Protein AF-A0A5K1GTU9-F1 (afdb_monomer_lite)

InterPro domains:
  IPR033270 VPRBP/DCAF1 family [PTHR13129] (1-197)
  IPR060223 DCAF1, helical domain [PF27600] (104-197)

Radius of gyration: 19.12 Å; chains: 1; bounding box: 50×41×47 Å

Structure (mmCIF, N/CA/C/O backbone):
data_AF-A0A5K1GTU9-F1
#
_entry.id   AF-A0A5K1GTU9-F1
#
loop_
_atom_site.group_PDB
_atom_site.id
_atom_site.type_symbol
_atom_site.label_atom_id
_atom_site.label_alt_id
_atom_site.label_comp_id
_atom_site.label_asym_id
_atom_site.label_entity_id
_atom_site.label_seq_id
_atom_site.pdbx_PDB_ins_code
_atom_site.Cartn_x
_atom_site.Cartn_y
_atom_site.Cartn_z
_atom_site.occupancy
_atom_site.B_iso_or_equiv
_atom_site.auth_seq_id
_atom_site.auth_comp_id
_atom_site.auth_asym_id
_atom_site.auth_atom_id
_atom_site.pdbx_PDB_model_num
ATOM 1 N N . GLY A 1 1 ? 18.317 -13.027 7.242 1.00 84.38 1 GLY A N 1
ATOM 2 C CA . GLY A 1 1 ? 17.404 -12.478 8.268 1.00 84.38 1 GLY A CA 1
ATOM 3 C C . GLY A 1 1 ? 16.217 -13.401 8.496 1.00 84.38 1 GLY A C 1
ATOM 4 O O . GLY A 1 1 ? 15.981 -14.280 7.676 1.00 84.38 1 GLY A O 1
ATOM 5 N N . ILE A 1 2 ? 15.471 -13.222 9.594 1.00 90.50 2 ILE A N 1
ATOM 6 C CA . ILE A 1 2 ? 14.272 -14.034 9.904 1.00 90.50 2 ILE A CA 1
ATOM 7 C C . ILE A 1 2 ? 13.251 -13.960 8.757 1.00 90.50 2 ILE A C 1
ATOM 9 O O . ILE A 1 2 ? 12.778 -14.993 8.295 1.00 90.50 2 ILE A O 1
ATOM 13 N N . MET A 1 3 ? 13.006 -12.760 8.223 1.00 93.81 3 MET A N 1
ATOM 14 C CA . MET A 1 3 ? 12.069 -12.554 7.112 1.00 93.81 3 MET A CA 1
ATOM 15 C C . MET A 1 3 ? 12.494 -13.228 5.802 1.00 93.81 3 MET A C 1
ATOM 17 O O . MET A 1 3 ? 11.642 -13.753 5.099 1.00 93.81 3 MET A O 1
ATOM 21 N N . GLU A 1 4 ? 13.793 -13.289 5.492 1.00 92.69 4 GLU A N 1
ATOM 22 C CA . GLU A 1 4 ? 14.280 -14.027 4.312 1.00 92.69 4 GLU A CA 1
ATOM 23 C C . GLU A 1 4 ? 14.000 -15.526 4.434 1.00 92.69 4 GLU A C 1
ATOM 25 O O . GLU A 1 4 ? 13.644 -16.167 3.452 1.00 92.69 4 GLU A O 1
ATOM 30 N N . ARG A 1 5 ? 14.139 -16.090 5.644 1.00 92.44 5 ARG A N 1
ATOM 31 C CA . ARG A 1 5 ? 13.808 -17.499 5.900 1.00 92.44 5 ARG A CA 1
ATOM 32 C C . ARG A 1 5 ? 12.305 -17.735 5.806 1.00 92.44 5 ARG A C 1
ATOM 34 O O . ARG A 1 5 ? 11.908 -18.706 5.182 1.00 92.44 5 ARG A O 1
ATOM 41 N N . PHE A 1 6 ? 11.497 -16.837 6.371 1.00 92.50 6 PHE A N 1
ATOM 42 C CA . PHE A 1 6 ? 10.039 -16.868 6.239 1.00 92.50 6 PHE A CA 1
ATOM 43 C C . PHE A 1 6 ? 9.605 -16.829 4.767 1.00 92.50 6 PHE A C 1
ATOM 45 O O . PHE A 1 6 ? 8.856 -17.691 4.331 1.00 92.50 6 PHE A O 1
ATOM 52 N N . CYS A 1 7 ? 10.133 -15.895 3.975 1.00 93.31 7 CYS A N 1
ATOM 53 C CA . CYS A 1 7 ? 9.777 -15.775 2.560 1.00 93.31 7 CYS A CA 1
ATOM 54 C C . CYS A 1 7 ? 10.314 -16.931 1.697 1.00 93.31 7 CYS A C 1
ATOM 56 O O . CYS A 1 7 ? 9.888 -17.078 0.555 1.00 93.31 7 CYS A O 1
ATOM 58 N N . ALA A 1 8 ? 11.258 -17.724 2.215 1.00 92.00 8 ALA A N 1
ATOM 59 C CA . ALA A 1 8 ? 11.770 -18.933 1.573 1.00 92.00 8 ALA A CA 1
ATOM 60 C C . ALA A 1 8 ? 10.975 -20.204 1.938 1.00 92.00 8 ALA A C 1
ATOM 62 O O . ALA A 1 8 ? 11.297 -21.278 1.426 1.00 92.00 8 ALA A O 1
ATOM 63 N N . LEU A 1 9 ? 9.969 -20.102 2.816 1.00 93.06 9 LEU A N 1
ATOM 64 C CA . LEU A 1 9 ? 9.019 -21.184 3.085 1.00 93.06 9 LEU A CA 1
ATOM 65 C C . LEU A 1 9 ? 8.125 -21.447 1.857 1.00 93.06 9 LEU A C 1
ATOM 67 O O . LEU A 1 9 ? 8.066 -20.614 0.947 1.00 93.06 9 LEU A O 1
ATOM 71 N N . PRO A 1 10 ? 7.414 -22.590 1.819 1.00 94.50 10 PRO A N 1
ATOM 72 C CA . PRO A 1 10 ? 6.396 -22.849 0.807 1.00 94.50 10 PRO A CA 1
ATOM 73 C C . PRO A 1 10 ? 5.389 -21.695 0.675 1.00 94.50 10 PRO A C 1
ATOM 75 O O . PRO A 1 10 ? 5.040 -21.030 1.654 1.00 94.50 10 PRO A O 1
ATOM 78 N N . SER A 1 11 ? 4.936 -21.428 -0.552 1.00 92.69 11 SER A N 1
ATOM 79 C CA . SER A 1 11 ? 4.106 -20.256 -0.860 1.00 92.69 11 SER A CA 1
ATOM 80 C C . SER A 1 11 ? 2.764 -20.256 -0.130 1.00 92.69 11 SER A C 1
ATOM 82 O O . SER A 1 11 ? 2.259 -19.191 0.200 1.00 92.69 11 SER A O 1
ATOM 84 N N . ASP A 1 12 ? 2.201 -21.432 0.142 1.00 95.69 12 ASP A N 1
ATOM 85 C CA . ASP A 1 12 ? 0.992 -21.624 0.946 1.00 95.69 12 ASP A CA 1
ATOM 86 C C . ASP A 1 12 ? 1.197 -21.186 2.403 1.00 95.69 12 ASP A C 1
ATOM 88 O O . ASP A 1 12 ? 0.316 -20.561 2.988 1.00 95.69 12 ASP A O 1
ATOM 92 N N . VAL A 1 13 ? 2.386 -21.417 2.967 1.00 97.06 13 VAL A N 1
ATOM 93 C CA . VAL A 1 13 ? 2.730 -20.951 4.318 1.00 97.06 13 VAL A CA 1
ATOM 94 C C . VAL A 1 13 ? 2.870 -19.430 4.343 1.00 97.06 13 VAL A C 1
ATOM 96 O O . VAL A 1 13 ? 2.336 -18.769 5.234 1.00 97.06 13 VAL A O 1
ATOM 99 N N . VAL A 1 14 ? 3.544 -18.846 3.345 1.00 96.75 14 VAL A N 1
ATOM 100 C CA . VAL A 1 14 ? 3.620 -17.381 3.202 1.00 96.75 14 VAL A CA 1
ATOM 101 C C . VAL A 1 14 ? 2.219 -16.787 3.029 1.00 96.75 14 VAL A C 1
ATOM 103 O O . VAL A 1 14 ? 1.911 -15.760 3.632 1.00 96.75 14 VAL A O 1
ATOM 106 N N . HIS A 1 15 ? 1.358 -17.449 2.253 1.00 97.88 15 HIS A N 1
ATOM 107 C CA . HIS A 1 15 ? -0.029 -17.049 2.042 1.00 97.88 15 HIS A CA 1
ATOM 108 C C . HIS A 1 15 ? -0.824 -16.997 3.347 1.00 97.88 15 HIS A C 1
ATOM 110 O O . HIS A 1 15 ? -1.368 -15.940 3.655 1.00 97.88 15 HIS A O 1
ATOM 116 N N . GLN A 1 16 ? -0.803 -18.069 4.144 1.00 98.44 16 GLN A N 1
ATOM 117 C CA . GLN A 1 16 ? -1.506 -18.150 5.433 1.00 98.44 16 GLN A CA 1
ATOM 118 C C . GLN A 1 16 ? -1.025 -17.099 6.441 1.00 98.44 16 GLN A C 1
ATOM 120 O O . GLN A 1 16 ? -1.819 -16.518 7.177 1.00 98.44 16 GLN A O 1
ATOM 125 N N . VAL A 1 17 ? 0.280 -16.814 6.487 1.00 98.12 17 VAL A N 1
ATOM 126 C CA . VAL A 1 17 ? 0.807 -15.778 7.392 1.00 98.12 17 VAL A CA 1
ATOM 127 C C . VAL A 1 17 ? 0.370 -14.382 6.951 1.00 98.12 17 VAL A C 1
ATOM 129 O O . VAL A 1 17 ? 0.025 -13.552 7.793 1.00 98.12 17 VAL A O 1
ATOM 132 N N . VAL A 1 18 ? 0.361 -14.114 5.642 1.00 98.56 18 VAL A N 1
ATOM 133 C CA . VAL A 1 18 ? -0.171 -12.854 5.108 1.00 98.56 18 VAL A CA 1
ATOM 134 C C . VAL A 1 18 ? -1.674 -12.749 5.363 1.00 98.56 18 VAL A C 1
ATOM 136 O O . VAL A 1 18 ? -2.122 -11.689 5.791 1.00 98.56 18 VAL A O 1
ATOM 139 N N . GLU A 1 19 ? -2.427 -13.836 5.197 1.00 98.56 19 GLU A N 1
ATOM 140 C CA . GLU A 1 19 ? -3.859 -13.904 5.502 1.00 98.56 19 GLU A CA 1
ATOM 141 C C . GLU A 1 19 ? -4.130 -13.549 6.966 1.00 98.56 19 GLU A C 1
ATOM 143 O O . GLU A 1 19 ? -4.928 -12.658 7.259 1.00 98.56 19 GLU A O 1
ATOM 148 N N . LEU A 1 20 ? -3.397 -14.171 7.893 1.00 98.50 20 LEU A N 1
ATOM 149 C CA . LEU A 1 20 ? -3.498 -13.871 9.317 1.00 98.50 20 LEU A CA 1
ATOM 150 C C . LEU A 1 20 ? -3.182 -12.397 9.600 1.00 98.50 20 LEU A C 1
ATOM 152 O O . LEU A 1 20 ? -3.917 -11.733 10.327 1.00 98.50 20 LEU A O 1
ATOM 156 N N . ALA A 1 21 ? -2.112 -11.854 9.015 1.00 98.44 21 ALA A N 1
ATOM 157 C CA . ALA A 1 21 ? -1.771 -10.445 9.187 1.00 98.44 21 ALA A CA 1
ATOM 158 C C . ALA A 1 21 ? -2.873 -9.510 8.651 1.00 98.44 21 ALA A C 1
ATOM 160 O O . ALA A 1 21 ? -3.148 -8.481 9.268 1.00 98.44 21 ALA A O 1
ATOM 161 N N . LEU A 1 22 ? -3.543 -9.872 7.552 1.00 98.50 22 LEU A N 1
ATOM 162 C CA . LEU A 1 22 ? -4.696 -9.138 7.027 1.00 98.50 22 LEU A CA 1
ATOM 163 C C . LEU A 1 22 ? -5.908 -9.217 7.967 1.00 98.50 22 LEU A C 1
ATOM 165 O O . LEU A 1 22 ? -6.518 -8.187 8.241 1.00 98.50 22 LEU A O 1
ATOM 169 N N . GLN A 1 23 ? -6.212 -10.391 8.526 1.00 98.12 23 GLN A N 1
ATOM 170 C CA . GLN A 1 23 ? -7.275 -10.552 9.528 1.00 98.12 23 GLN A CA 1
ATOM 171 C C . GLN A 1 23 ? -7.004 -9.707 10.786 1.00 98.12 23 GLN A C 1
ATOM 173 O O . GLN A 1 23 ? -7.913 -9.092 11.345 1.00 98.12 23 GLN A O 1
ATOM 178 N N . LEU A 1 24 ? -5.738 -9.611 11.212 1.00 98.06 24 LEU A N 1
ATOM 179 C CA . LEU A 1 24 ? -5.335 -8.770 12.343 1.00 98.06 24 LEU A CA 1
ATOM 180 C C . LEU A 1 24 ? -5.510 -7.267 12.068 1.00 98.06 24 LEU A C 1
ATOM 182 O O . LEU A 1 24 ? -5.745 -6.525 13.021 1.00 98.06 24 LEU A O 1
ATOM 186 N N . LEU A 1 25 ? -5.445 -6.802 10.811 1.00 96.44 25 LEU A N 1
ATOM 187 C CA . LEU A 1 25 ? -5.766 -5.406 10.464 1.00 96.44 25 LEU A CA 1
ATOM 188 C C . LEU A 1 25 ? -7.249 -5.071 10.689 1.00 96.44 25 LEU A C 1
ATOM 190 O O . LEU A 1 25 ? -7.574 -3.922 10.988 1.00 96.44 25 LEU A O 1
ATOM 194 N N . GLU A 1 26 ? -8.136 -6.054 10.549 1.00 93.56 26 GLU A N 1
ATOM 195 C CA . GLU A 1 26 ? -9.594 -5.876 10.608 1.00 93.56 26 GLU A CA 1
ATOM 196 C C . GLU A 1 26 ? -10.185 -6.176 11.994 1.00 93.56 26 GLU A C 1
ATOM 198 O O . GLU A 1 26 ? -11.362 -5.912 12.241 1.00 93.56 26 GLU A O 1
ATOM 203 N N . CYS A 1 27 ? -9.385 -6.703 12.922 1.00 93.81 27 CYS A N 1
ATOM 204 C CA . CYS A 1 27 ? -9.859 -7.029 14.262 1.00 93.81 27 CYS A CA 1
ATOM 205 C C . CYS A 1 27 ? -10.117 -5.778 15.127 1.00 93.81 27 CYS A C 1
ATOM 207 O O . CYS A 1 27 ? -9.641 -4.677 14.853 1.00 93.81 27 CYS A O 1
ATOM 209 N N . SER A 1 28 ? -10.838 -5.944 16.236 1.00 91.88 28 SER A N 1
ATOM 210 C CA . SER A 1 28 ? -11.155 -4.846 17.163 1.00 91.88 28 SER A CA 1
ATOM 211 C C . SER A 1 28 ? -9.987 -4.423 18.063 1.00 91.88 28 SER A C 1
ATOM 213 O O . SER A 1 28 ? -10.088 -3.414 18.758 1.00 91.88 28 SER A O 1
ATOM 215 N N . GLN A 1 29 ? -8.885 -5.179 18.073 1.00 96.38 29 GLN A N 1
ATOM 216 C CA . GLN A 1 29 ? -7.761 -4.949 18.975 1.00 96.38 29 GLN A CA 1
ATOM 217 C C . GLN A 1 29 ? -6.726 -4.019 18.345 1.00 96.38 29 GLN A C 1
ATOM 219 O O . GLN A 1 29 ? -5.955 -4.406 17.469 1.00 96.38 29 GLN A O 1
ATOM 224 N N . ASP A 1 30 ? -6.658 -2.791 18.847 1.00 95.38 30 ASP A N 1
ATOM 225 C CA . ASP A 1 30 ? -5.729 -1.750 18.398 1.00 95.38 30 ASP A CA 1
ATOM 226 C C . ASP A 1 30 ? -4.275 -2.213 18.288 1.00 95.38 30 ASP A C 1
ATOM 228 O O . ASP A 1 30 ? -3.600 -1.955 17.290 1.00 95.38 30 ASP A O 1
ATOM 232 N N . GLN A 1 31 ? -3.794 -2.936 19.300 1.00 96.81 31 GLN A N 1
ATOM 233 C CA . GLN A 1 31 ? -2.418 -3.419 19.329 1.00 96.81 31 GLN A CA 1
ATOM 234 C C . GLN A 1 31 ? -2.152 -4.443 18.215 1.00 96.81 31 GLN A C 1
ATOM 236 O O . GLN A 1 31 ? -1.077 -4.422 17.615 1.00 96.81 31 GLN A O 1
ATOM 241 N N . ALA A 1 32 ? -3.126 -5.301 17.902 1.00 97.69 32 ALA A N 1
ATOM 242 C CA . ALA A 1 32 ? -3.026 -6.255 16.801 1.00 97.69 32 ALA A CA 1
ATOM 243 C C . ALA A 1 32 ? -3.019 -5.536 15.446 1.00 97.69 32 ALA A C 1
ATOM 245 O O . ALA A 1 32 ? -2.126 -5.788 14.636 1.00 97.69 32 ALA A O 1
ATOM 246 N N . ARG A 1 33 ? -3.919 -4.562 15.248 1.00 97.69 33 ARG A N 1
ATOM 247 C CA . ARG A 1 33 ? -3.956 -3.728 14.035 1.00 97.69 33 ARG A CA 1
ATOM 248 C C . ARG A 1 33 ? -2.637 -2.992 13.807 1.00 97.69 33 ARG A C 1
ATOM 250 O O . ARG A 1 33 ? -2.076 -3.031 12.713 1.00 97.69 33 ARG A O 1
ATOM 257 N N . LYS A 1 34 ? -2.093 -2.372 14.860 1.00 97.81 34 LYS A N 1
ATOM 258 C CA . LYS A 1 34 ? -0.797 -1.682 14.818 1.00 97.81 34 LYS A CA 1
ATOM 259 C C . LYS A 1 34 ? 0.345 -2.631 14.454 1.00 97.81 34 LYS A C 1
ATOM 261 O O . LYS A 1 34 ? 1.168 -2.302 13.602 1.00 97.81 34 LYS A O 1
ATOM 266 N N . ASN A 1 35 ? 0.400 -3.801 15.089 1.00 98.25 35 ASN A N 1
ATOM 267 C CA . ASN A 1 35 ? 1.451 -4.788 14.845 1.00 98.25 35 ASN A CA 1
ATOM 268 C C . ASN A 1 35 ? 1.372 -5.378 13.432 1.00 98.25 35 ASN A C 1
ATOM 270 O O . ASN A 1 35 ? 2.410 -5.582 12.808 1.00 98.25 35 ASN A O 1
ATOM 274 N N . ALA A 1 36 ? 0.167 -5.590 12.901 1.00 98.50 36 ALA A N 1
ATOM 275 C CA . ALA A 1 36 ? -0.026 -6.006 11.518 1.00 98.50 36 ALA A CA 1
ATOM 276 C C . ALA A 1 36 ? 0.451 -4.929 10.527 1.00 98.50 36 ALA A C 1
ATOM 278 O O . ALA A 1 36 ? 1.189 -5.237 9.592 1.00 98.50 36 ALA A O 1
ATOM 279 N N . ALA A 1 37 ? 0.130 -3.652 10.764 1.00 98.44 37 ALA A N 1
ATOM 280 C CA . ALA A 1 37 ? 0.635 -2.551 9.941 1.00 98.44 37 ALA A CA 1
ATOM 281 C C . ALA A 1 37 ? 2.174 -2.443 9.989 1.00 98.44 37 ALA A C 1
ATOM 283 O O . ALA A 1 37 ? 2.819 -2.269 8.954 1.00 98.44 37 ALA A O 1
ATOM 284 N N . LEU A 1 38 ? 2.777 -2.605 11.173 1.00 98.38 38 LEU A N 1
ATOM 285 C CA . LEU A 1 38 ? 4.233 -2.678 11.348 1.00 98.38 38 LEU A CA 1
ATOM 286 C C . LEU A 1 38 ? 4.853 -3.847 10.577 1.00 98.38 38 LEU A C 1
ATOM 288 O O . LEU A 1 38 ? 5.861 -3.659 9.894 1.00 98.38 38 LEU A O 1
ATOM 292 N N . PHE A 1 39 ? 4.243 -5.033 10.665 1.00 98.38 39 PHE A N 1
ATOM 293 C CA . PHE A 1 39 ? 4.667 -6.210 9.915 1.00 98.38 39 PHE A CA 1
ATOM 294 C C . PHE A 1 39 ? 4.686 -5.917 8.416 1.00 98.38 39 PHE A C 1
ATOM 296 O O . PHE A 1 39 ? 5.732 -6.072 7.792 1.00 98.38 39 PHE A O 1
ATOM 303 N N . PHE A 1 40 ? 3.587 -5.412 7.848 1.00 98.56 40 PHE A N 1
ATOM 304 C CA . PHE A 1 40 ? 3.527 -5.082 6.423 1.00 98.56 40 PHE A CA 1
ATOM 305 C C . PHE A 1 40 ? 4.552 -4.017 6.024 1.00 98.56 40 PHE A C 1
ATOM 307 O O . PHE A 1 40 ? 5.260 -4.189 5.032 1.00 98.56 40 PHE A O 1
ATOM 314 N N . GLY A 1 41 ? 4.724 -2.967 6.831 1.00 97.69 41 GLY A N 1
ATOM 315 C CA . GLY A 1 41 ? 5.750 -1.952 6.590 1.00 97.69 41 GLY A CA 1
ATOM 316 C C . GLY A 1 41 ? 7.175 -2.510 6.550 1.00 97.69 41 GLY A C 1
ATOM 317 O O . GLY A 1 41 ? 7.979 -2.063 5.735 1.00 97.69 41 GLY A O 1
ATOM 318 N N . ALA A 1 42 ? 7.491 -3.508 7.375 1.00 96.56 42 ALA A N 1
ATOM 319 C CA . ALA A 1 42 ? 8.787 -4.184 7.343 1.00 96.56 42 ALA A CA 1
ATOM 320 C C . ALA A 1 42 ? 8.887 -5.252 6.237 1.00 96.56 42 ALA A C 1
ATOM 322 O O . ALA A 1 42 ? 9.979 -5.535 5.745 1.00 96.56 42 ALA A O 1
ATOM 323 N N . ALA A 1 43 ? 7.764 -5.861 5.856 1.00 97.44 43 ALA A N 1
ATOM 324 C CA . ALA A 1 43 ? 7.721 -7.037 4.997 1.00 97.44 43 ALA A CA 1
ATOM 325 C C . ALA A 1 43 ? 7.552 -6.720 3.504 1.00 97.44 43 ALA A C 1
ATOM 327 O O . ALA A 1 43 ? 7.923 -7.544 2.674 1.00 97.44 43 ALA A O 1
ATOM 328 N N . PHE A 1 44 ? 7.053 -5.538 3.131 1.00 97.75 44 PHE A N 1
ATOM 329 C CA . PHE A 1 44 ? 6.843 -5.190 1.719 1.00 97.75 44 PHE A CA 1
ATOM 330 C C . PHE A 1 44 ? 8.121 -5.123 0.877 1.00 97.75 44 PHE A C 1
ATOM 332 O O . PHE A 1 44 ? 8.036 -5.190 -0.343 1.00 97.75 44 PHE A O 1
ATOM 339 N N . VAL A 1 45 ? 9.305 -5.114 1.495 1.00 95.19 45 VAL A N 1
ATOM 340 C CA . VAL A 1 45 ? 10.572 -5.301 0.769 1.00 95.19 45 VAL A CA 1
ATOM 341 C C . VAL A 1 45 ? 10.699 -6.691 0.141 1.00 95.19 45 VAL A C 1
ATOM 343 O O . VAL A 1 45 ? 11.546 -6.889 -0.721 1.00 95.19 45 VAL A O 1
ATOM 346 N N . PHE A 1 46 ? 9.897 -7.671 0.556 1.00 95.50 46 PHE A N 1
ATOM 347 C CA . PHE A 1 46 ? 9.942 -9.034 0.039 1.00 95.50 46 PHE A CA 1
ATOM 348 C C . PHE A 1 46 ? 8.835 -9.253 -0.987 1.00 95.50 46 PHE A C 1
ATOM 350 O O . PHE A 1 46 ? 7.646 -9.140 -0.682 1.00 95.50 46 PHE A O 1
ATOM 357 N N . ARG A 1 47 ? 9.217 -9.643 -2.205 1.00 94.31 47 ARG A N 1
ATOM 358 C CA . ARG A 1 47 ? 8.259 -9.861 -3.294 1.00 94.31 47 ARG A CA 1
ATOM 359 C C . ARG A 1 47 ? 7.259 -10.980 -2.985 1.00 94.31 47 ARG A C 1
ATOM 361 O O . ARG A 1 47 ? 6.097 -10.829 -3.333 1.00 94.31 47 ARG A O 1
ATOM 368 N N . ALA A 1 48 ? 7.668 -12.024 -2.261 1.00 95.06 48 ALA A N 1
ATOM 369 C CA . ALA A 1 48 ? 6.758 -13.084 -1.810 1.00 95.06 48 ALA A CA 1
ATOM 370 C C . ALA A 1 48 ? 5.589 -12.548 -0.957 1.00 95.06 48 ALA A C 1
ATOM 372 O O . ALA A 1 48 ? 4.457 -13.011 -1.090 1.00 95.06 48 ALA A O 1
ATOM 373 N N . VAL A 1 49 ? 5.849 -11.546 -0.110 1.00 97.50 49 VAL A N 1
ATOM 374 C CA . VAL A 1 49 ? 4.816 -10.907 0.717 1.00 97.50 49 VAL A CA 1
ATOM 375 C C . VAL A 1 49 ? 3.947 -9.977 -0.120 1.00 97.50 49 VAL A C 1
ATOM 377 O O . VAL A 1 49 ? 2.731 -10.019 0.032 1.00 97.50 49 VAL A O 1
ATOM 380 N N . LEU A 1 50 ? 4.541 -9.182 -1.019 1.00 96.19 50 LEU A N 1
ATOM 381 C CA . LEU A 1 50 ? 3.789 -8.320 -1.943 1.00 96.19 50 LEU A CA 1
ATOM 382 C C . LEU A 1 50 ? 2.810 -9.122 -2.804 1.00 96.19 50 LEU A C 1
ATOM 384 O O . LEU A 1 50 ? 1.631 -8.791 -2.849 1.00 96.19 50 LEU A O 1
ATOM 388 N N . ASP A 1 51 ? 3.292 -10.188 -3.449 1.00 95.44 51 ASP A N 1
ATOM 389 C CA . ASP A 1 51 ? 2.475 -11.029 -4.327 1.00 95.44 51 ASP A CA 1
ATOM 390 C C . ASP A 1 51 ? 1.309 -11.652 -3.552 1.00 95.44 51 ASP A C 1
ATOM 392 O O . ASP A 1 51 ? 0.158 -11.573 -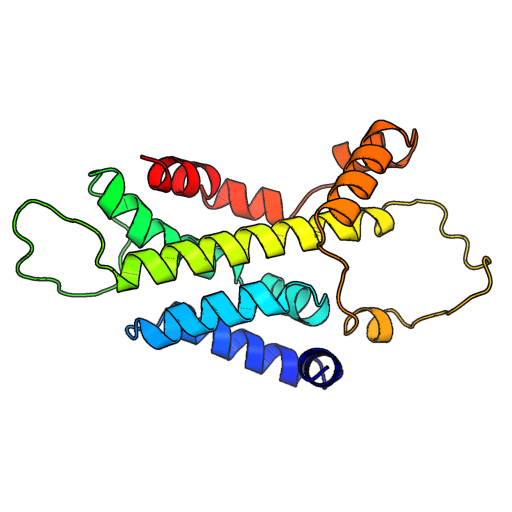3.976 1.00 95.44 51 ASP A O 1
ATOM 396 N N . SER A 1 52 ? 1.588 -12.209 -2.371 1.00 97.81 52 SER A N 1
ATOM 397 C CA . SER A 1 52 ? 0.550 -12.772 -1.508 1.00 97.81 52 SER A CA 1
ATOM 398 C C . SER A 1 52 ? -0.466 -11.714 -1.055 1.00 97.81 52 SER A C 1
ATOM 400 O O . SER A 1 52 ? -1.672 -11.944 -1.126 1.00 97.81 52 SER A O 1
ATOM 402 N N . PHE A 1 53 ? -0.004 -10.528 -0.654 1.00 98.56 53 PHE A N 1
ATOM 403 C CA . PHE A 1 53 ? -0.859 -9.420 -0.223 1.00 98.56 53 PHE A CA 1
ATOM 404 C C . PHE A 1 53 ? -1.796 -8.937 -1.340 1.00 98.56 53 PHE A C 1
ATOM 406 O O . PHE A 1 53 ? -2.986 -8.719 -1.097 1.00 98.56 53 PHE A O 1
ATOM 413 N N . ASP A 1 54 ? -1.287 -8.815 -2.568 1.00 97.44 54 ASP A N 1
ATOM 414 C CA . ASP A 1 54 ? -2.071 -8.397 -3.733 1.00 97.44 54 ASP A CA 1
ATOM 415 C C . ASP A 1 54 ? -3.177 -9.405 -4.074 1.00 97.44 54 ASP A C 1
ATOM 417 O O . ASP A 1 54 ? -4.297 -8.997 -4.397 1.00 97.44 54 ASP A O 1
ATOM 421 N N . THR A 1 55 ? -2.893 -10.709 -3.949 1.00 97.31 55 THR A N 1
ATOM 422 C CA . THR A 1 55 ? -3.873 -11.784 -4.210 1.00 97.31 55 THR A CA 1
ATOM 423 C C . THR A 1 55 ? -4.995 -11.875 -3.175 1.00 97.31 55 THR A C 1
ATOM 425 O O . THR A 1 55 ? -6.005 -12.518 -3.438 1.00 97.31 55 THR A O 1
ATOM 428 N N . GLN A 1 56 ? -4.839 -11.223 -2.020 1.00 97.88 56 GLN A N 1
ATOM 429 C CA . GLN A 1 56 ? -5.765 -11.298 -0.885 1.00 97.88 56 GLN A CA 1
ATOM 430 C C . GLN A 1 56 ? -6.475 -9.963 -0.604 1.00 97.88 56 GLN A C 1
ATOM 432 O O . GLN A 1 56 ? -6.858 -9.667 0.528 1.00 97.88 56 GLN A O 1
ATOM 437 N N . ASP A 1 57 ? -6.603 -9.110 -1.624 1.00 96.50 57 ASP A N 1
ATOM 438 C CA . ASP A 1 57 ? -7.220 -7.783 -1.512 1.00 96.50 57 ASP A CA 1
ATOM 439 C C . ASP A 1 57 ? -6.624 -6.893 -0.407 1.00 96.50 57 ASP A C 1
ATOM 441 O O . ASP A 1 57 ? -7.279 -5.980 0.107 1.00 96.50 57 ASP A O 1
ATOM 445 N N . GLY A 1 58 ? -5.345 -7.100 -0.081 1.00 98.00 58 GLY A N 1
ATOM 446 C CA . GLY A 1 58 ? -4.704 -6.462 1.062 1.00 98.00 58 GLY A CA 1
ATOM 447 C C . GLY A 1 58 ? -4.753 -4.935 1.018 1.00 98.00 58 GLY A C 1
ATOM 448 O O . GLY A 1 58 ? -4.986 -4.292 2.042 1.00 98.00 58 GLY A O 1
ATOM 449 N N . LEU A 1 59 ? -4.617 -4.335 -0.171 1.00 98.19 59 LEU A N 1
ATOM 450 C CA . LEU A 1 59 ? -4.680 -2.881 -0.336 1.00 98.19 59 LEU A CA 1
ATOM 451 C C . LEU A 1 59 ? -6.037 -2.306 0.106 1.00 98.19 59 LEU A C 1
ATOM 453 O O . LEU A 1 59 ? -6.076 -1.244 0.722 1.00 98.19 59 LEU A O 1
ATOM 457 N N . ALA A 1 60 ? -7.143 -3.012 -0.150 1.00 97.44 60 ALA A N 1
ATOM 458 C CA . ALA A 1 60 ? -8.466 -2.574 0.290 1.00 97.44 60 ALA A CA 1
ATOM 459 C C . ALA A 1 60 ? -8.587 -2.600 1.817 1.00 97.44 60 ALA A C 1
ATOM 461 O O . ALA A 1 60 ? -9.073 -1.639 2.412 1.00 97.44 60 ALA A O 1
ATOM 462 N N . LYS A 1 61 ? -8.069 -3.654 2.457 1.00 97.06 61 LYS A N 1
ATOM 463 C CA . LYS A 1 61 ? -8.052 -3.797 3.921 1.00 97.06 61 LYS A CA 1
ATOM 464 C C . LYS A 1 61 ? -7.195 -2.714 4.584 1.00 97.06 61 LYS A C 1
ATOM 466 O O . LYS A 1 61 ? -7.613 -2.095 5.559 1.00 97.06 61 LYS A O 1
ATOM 471 N N . LEU A 1 62 ? -6.035 -2.420 3.999 1.00 96.69 62 LEU A N 1
ATOM 472 C CA . LEU A 1 62 ? -5.119 -1.386 4.477 1.00 96.69 62 LEU A CA 1
ATOM 473 C C . LEU A 1 62 ? -5.728 0.022 4.339 1.00 96.69 62 LEU A C 1
ATOM 475 O O . LEU A 1 62 ? -5.648 0.822 5.269 1.00 96.69 62 LEU A O 1
ATOM 479 N N . LEU A 1 63 ? -6.407 0.311 3.222 1.00 97.19 63 LEU A N 1
ATOM 480 C CA . LEU A 1 63 ? -7.122 1.579 3.033 1.00 97.19 63 LEU A CA 1
ATOM 481 C C . LEU A 1 63 ? -8.356 1.710 3.934 1.00 97.19 63 LEU A C 1
ATOM 483 O O . LEU A 1 63 ? -8.615 2.801 4.433 1.00 97.19 63 LEU A O 1
ATOM 487 N N . ASN A 1 64 ? -9.090 0.627 4.201 1.00 94.56 64 ASN A N 1
ATOM 488 C CA . ASN A 1 64 ? -10.215 0.647 5.143 1.00 94.56 64 ASN A CA 1
ATOM 489 C C . ASN A 1 64 ? -9.788 1.103 6.543 1.00 94.56 64 ASN A C 1
ATOM 491 O O . ASN A 1 64 ? -10.501 1.877 7.182 1.00 94.56 64 ASN A O 1
ATOM 495 N N . LEU A 1 65 ? -8.598 0.694 6.985 1.00 92.31 65 LEU A N 1
ATOM 496 C CA . LEU A 1 65 ? -8.041 1.126 8.263 1.00 92.31 65 LEU A CA 1
ATOM 497 C C . LEU A 1 65 ? -7.754 2.639 8.294 1.00 92.31 65 LEU A C 1
ATOM 499 O O . LEU A 1 65 ? -7.971 3.291 9.315 1.00 92.31 65 LEU A O 1
ATOM 503 N N . LEU A 1 66 ? -7.323 3.212 7.164 1.00 95.06 66 LEU A N 1
ATOM 504 C CA . LEU A 1 66 ? -7.094 4.652 7.017 1.00 95.06 66 LEU A CA 1
ATOM 505 C C . LEU A 1 66 ? -8.393 5.459 6.915 1.00 95.06 66 LEU A C 1
ATOM 507 O O . LEU A 1 66 ? -8.456 6.551 7.473 1.00 95.06 66 LEU A O 1
ATOM 511 N N . ARG A 1 67 ? -9.438 4.929 6.267 1.00 92.38 67 ARG A N 1
ATOM 512 C CA . ARG A 1 67 ? -10.746 5.604 6.133 1.00 92.38 67 ARG A CA 1
ATOM 513 C C . ARG A 1 67 ? -11.371 5.933 7.486 1.00 92.38 67 ARG A C 1
ATOM 515 O O . ARG A 1 67 ? -11.882 7.034 7.669 1.00 92.38 67 ARG A O 1
ATOM 522 N N . GLY A 1 68 ? -11.271 5.017 8.452 1.00 85.69 68 GLY A N 1
ATOM 523 C CA . GLY A 1 68 ? -11.735 5.272 9.817 1.00 85.69 68 GLY A CA 1
ATOM 524 C C . GLY A 1 68 ? -11.008 6.449 10.476 1.00 85.69 68 GLY A C 1
ATOM 525 O O . GLY A 1 68 ? -11.635 7.263 11.146 1.00 85.69 68 GLY A O 1
ATOM 526 N N . ALA A 1 69 ? -9.700 6.583 10.241 1.00 88.44 69 ALA A N 1
ATOM 527 C CA . ALA A 1 69 ? -8.919 7.702 10.763 1.00 88.44 69 ALA A CA 1
ATOM 528 C C . ALA A 1 69 ? -9.179 9.023 10.011 1.00 88.44 69 ALA A C 1
ATOM 530 O O . ALA A 1 69 ? -9.194 10.088 10.627 1.00 88.44 69 ALA A O 1
ATOM 531 N N . ALA A 1 70 ? -9.403 8.950 8.698 1.00 88.69 70 ALA A N 1
ATOM 532 C CA . ALA A 1 70 ? -9.690 10.091 7.832 1.00 88.69 70 ALA A CA 1
ATOM 533 C C . ALA A 1 70 ? -11.046 10.740 8.151 1.00 88.69 70 ALA A C 1
ATOM 535 O O . ALA A 1 70 ? -11.119 11.956 8.312 1.00 88.69 70 ALA A O 1
ATOM 536 N N . SER A 1 71 ? -12.099 9.933 8.336 1.00 83.88 71 SER A N 1
ATOM 537 C CA . SER A 1 71 ? -13.452 10.433 8.632 1.00 83.88 71 SER A CA 1
ATOM 538 C C . SER A 1 71 ? -13.504 11.255 9.924 1.00 83.88 71 SER A C 1
ATOM 540 O O . SER A 1 71 ? -14.162 12.291 9.962 1.00 83.88 71 SER A O 1
ATOM 542 N N . VAL A 1 72 ? -12.745 10.845 10.947 1.00 82.94 72 VAL A N 1
ATOM 543 C CA . VAL A 1 72 ? -12.628 11.574 12.220 1.00 82.94 72 VAL A CA 1
ATOM 544 C C . VAL A 1 72 ? -11.948 12.936 12.034 1.00 82.94 72 VAL A C 1
ATOM 546 O O . VAL A 1 72 ? -12.335 13.907 12.675 1.00 82.94 72 VAL A O 1
ATOM 549 N N . ARG A 1 73 ? -10.942 13.033 11.154 1.00 78.00 73 ARG A N 1
ATOM 550 C CA . ARG A 1 73 ? -10.216 14.289 10.893 1.00 78.00 73 ARG A CA 1
ATOM 551 C C . ARG A 1 73 ? -10.989 15.264 10.017 1.00 78.00 73 ARG A C 1
ATOM 553 O O . ARG A 1 73 ? -10.988 16.455 10.301 1.00 78.00 73 ARG A O 1
ATOM 560 N N . SER A 1 74 ? -11.647 14.766 8.974 1.00 75.25 74 SER A N 1
ATOM 561 C CA . SER A 1 74 ? -12.348 15.622 8.012 1.00 75.25 74 SER A CA 1
ATOM 562 C C . SER A 1 74 ? -13.667 16.184 8.569 1.00 75.25 74 SER A C 1
ATOM 564 O O . SER A 1 74 ? -14.239 17.109 7.999 1.00 75.25 74 SER A O 1
ATOM 566 N N . GLY A 1 75 ? -14.188 15.636 9.677 1.00 64.00 75 GLY A N 1
ATOM 567 C CA . GLY A 1 75 ? -15.490 16.034 10.233 1.00 64.00 75 GLY A CA 1
ATOM 568 C C . GLY A 1 75 ? -16.676 15.688 9.322 1.00 64.00 75 GLY A C 1
ATOM 569 O O . GLY A 1 75 ? -17.816 16.045 9.612 1.00 64.00 75 GLY A O 1
ATOM 570 N N . VAL A 1 76 ? -16.418 14.984 8.217 1.00 57.56 76 VAL A N 1
ATOM 571 C CA . VAL A 1 76 ? -17.426 14.483 7.294 1.00 57.56 76 VAL A CA 1
ATOM 572 C C . VAL A 1 76 ? -17.936 13.160 7.852 1.00 57.56 76 VAL A C 1
ATOM 574 O O . VAL A 1 76 ? -17.256 12.131 7.786 1.00 57.56 76 VAL A O 1
ATOM 577 N N . ASN A 1 77 ? -19.160 13.178 8.385 1.00 48.78 77 ASN A N 1
ATOM 578 C CA . ASN A 1 77 ? -19.952 11.970 8.593 1.00 48.78 77 ASN A CA 1
ATOM 579 C C . ASN A 1 77 ? -20.138 11.298 7.228 1.00 48.78 77 ASN A C 1
ATOM 581 O O . ASN A 1 77 ? -21.051 11.640 6.476 1.00 48.78 77 ASN A O 1
ATOM 585 N N . SER A 1 78 ? -19.267 10.347 6.895 1.00 47.91 78 SER A N 1
ATOM 586 C CA . SER A 1 78 ? -19.459 9.484 5.735 1.00 47.91 78 SER A CA 1
ATOM 587 C C . SER A 1 78 ? -20.674 8.601 6.009 1.00 47.91 78 SER A C 1
ATOM 589 O O . SER A 1 78 ? -20.583 7.543 6.629 1.00 47.91 78 SER A O 1
ATOM 591 N N . GLY A 1 79 ? -21.847 9.090 5.613 1.00 45.28 79 GLY A N 1
ATOM 592 C CA . GLY A 1 79 ? -23.080 8.330 5.626 1.00 45.28 79 GLY A CA 1
ATOM 593 C C . GLY A 1 79 ? -22.950 7.121 4.703 1.00 45.28 79 GLY A C 1
ATOM 594 O O . GLY A 1 79 ? -22.799 7.279 3.498 1.00 45.28 79 GLY A O 1
ATOM 595 N N . SER A 1 80 ? -23.086 5.935 5.299 1.00 49.00 80 SER A N 1
ATOM 596 C CA . SER A 1 80 ? -23.299 4.632 4.657 1.00 49.00 80 SER A CA 1
ATOM 597 C C . SER A 1 80 ? -22.104 3.994 3.935 1.00 49.00 80 SER A C 1
ATOM 599 O O . SER A 1 80 ? -21.743 4.380 2.831 1.00 49.00 80 SER A O 1
ATOM 601 N N . LEU A 1 81 ? -21.569 2.928 4.544 1.00 44.94 81 LEU A N 1
ATOM 602 C CA . LEU A 1 81 ? -21.483 1.568 3.982 1.00 44.94 81 LEU A CA 1
ATOM 603 C C . LEU A 1 81 ? -21.160 0.622 5.156 1.00 44.94 81 LEU A C 1
ATOM 605 O O . LEU A 1 81 ? -20.097 0.701 5.767 1.00 44.94 81 LEU A O 1
ATOM 609 N N . GLY A 1 82 ? -22.149 -0.180 5.554 1.00 43.59 82 GLY A N 1
ATOM 610 C CA . GLY A 1 82 ? -22.177 -0.879 6.839 1.00 43.59 82 GLY A CA 1
ATOM 611 C C . GLY A 1 82 ? -21.155 -2.006 7.007 1.00 43.59 82 GLY A C 1
ATOM 612 O O . GLY A 1 82 ? -20.915 -2.770 6.082 1.00 43.59 82 GLY A O 1
ATOM 613 N N . LEU A 1 83 ? -20.620 -2.131 8.228 1.00 44.19 83 LEU A N 1
ATOM 614 C CA . LEU A 1 83 ? -20.801 -3.287 9.120 1.00 44.19 83 LEU A CA 1
ATOM 615 C C . LEU A 1 83 ? -20.178 -2.960 10.499 1.00 44.19 83 LEU A C 1
ATOM 617 O O . LEU A 1 83 ? -18.970 -2.816 10.631 1.00 44.19 83 LEU A O 1
ATOM 621 N N . SER A 1 84 ? -21.051 -2.813 11.503 1.00 45.03 84 SER A N 1
ATOM 622 C CA . SER A 1 84 ? -20.834 -2.936 12.960 1.00 45.03 84 SER A CA 1
ATOM 623 C C . SER A 1 84 ? -19.605 -2.283 13.627 1.00 45.03 84 SER A C 1
ATOM 625 O O . SER A 1 84 ? -18.507 -2.833 13.632 1.00 45.03 84 SER A O 1
ATOM 627 N N . ASN A 1 85 ? -19.849 -1.252 14.442 1.00 40.09 85 ASN A N 1
ATOM 628 C CA . ASN A 1 85 ? -20.012 -1.495 15.880 1.00 40.09 85 ASN A CA 1
ATOM 629 C C . ASN A 1 85 ? -20.666 -0.308 16.592 1.00 40.09 85 ASN A C 1
ATOM 631 O O . ASN A 1 85 ? -20.349 0.854 16.352 1.00 40.09 85 ASN A O 1
ATOM 635 N N . LEU A 1 86 ? -21.590 -0.661 17.481 1.00 44.84 86 LEU A N 1
ATOM 636 C CA . LEU A 1 86 ? -22.335 0.185 18.401 1.00 44.84 86 LEU A CA 1
ATOM 637 C C . LEU A 1 86 ? -21.379 1.039 19.253 1.00 44.84 86 LEU A C 1
ATOM 639 O O . LEU A 1 86 ? -20.958 0.626 20.330 1.00 44.84 86 LEU A O 1
ATOM 643 N N . ARG A 1 87 ? -21.033 2.239 18.788 1.00 48.03 87 ARG A N 1
ATOM 644 C CA . ARG A 1 87 ? -20.535 3.317 19.651 1.00 48.03 87 ARG A CA 1
ATOM 645 C C . ARG A 1 87 ? -21.711 4.236 19.955 1.00 48.03 87 ARG A C 1
ATOM 647 O O . ARG A 1 87 ? -21.871 5.281 19.337 1.00 48.03 87 ARG A O 1
ATOM 654 N N . ASN A 1 88 ? -22.563 3.787 20.873 1.00 52.50 88 ASN A N 1
ATOM 655 C CA . ASN A 1 88 ? -23.422 4.710 21.605 1.00 52.50 88 ASN A CA 1
ATOM 656 C C . ASN A 1 88 ? -22.504 5.590 22.480 1.00 52.50 88 ASN A C 1
ATOM 658 O O . ASN A 1 88 ? -21.511 5.085 23.003 1.00 52.50 88 ASN A O 1
ATOM 662 N N . ASP A 1 89 ? -22.829 6.878 22.588 1.00 43.06 89 ASP A N 1
ATOM 663 C CA . ASP A 1 89 ? -22.144 7.933 23.363 1.00 43.06 89 ASP A CA 1
ATOM 664 C C . ASP A 1 89 ? -20.837 8.522 22.806 1.00 43.06 89 ASP A C 1
ATOM 666 O O . ASP A 1 89 ? -19.805 8.546 23.480 1.00 43.06 89 ASP A O 1
ATOM 670 N N . ARG A 1 90 ? -20.871 9.133 21.613 1.00 47.59 90 ARG A N 1
ATOM 671 C CA . ARG A 1 90 ? -19.848 10.135 21.257 1.00 47.59 90 ARG A CA 1
ATOM 672 C C . ARG A 1 90 ? -20.404 11.554 21.221 1.00 47.59 90 ARG A C 1
ATOM 674 O O . ARG A 1 90 ? -21.137 11.940 20.319 1.00 47.59 90 ARG A O 1
ATOM 681 N N . ALA A 1 91 ? -20.013 12.306 22.248 1.00 46.31 91 ALA A N 1
ATOM 682 C CA . ALA A 1 91 ? -20.191 13.743 22.403 1.00 46.31 91 ALA A CA 1
ATOM 683 C C . ALA A 1 91 ? -19.186 14.536 21.523 1.00 46.31 91 ALA A C 1
ATOM 685 O O . ALA A 1 91 ? -18.206 13.967 21.028 1.00 46.31 91 ALA A O 1
ATOM 686 N N . PRO A 1 92 ? -19.415 15.844 21.299 1.00 47.53 92 PRO A N 1
ATOM 687 C CA . PRO A 1 92 ? -18.918 16.559 20.131 1.00 47.53 92 PRO A CA 1
ATOM 688 C C . PRO A 1 92 ? -17.489 17.061 20.336 1.00 47.53 92 PRO A C 1
ATOM 690 O O . PRO A 1 92 ? -17.291 18.167 20.817 1.00 47.53 92 PRO A O 1
ATOM 693 N N . THR A 1 93 ? -16.500 16.239 19.988 1.00 51.12 93 THR A N 1
ATOM 694 C CA . THR A 1 93 ? -15.221 16.586 19.327 1.00 51.12 93 THR A CA 1
ATOM 695 C C . THR A 1 93 ? -14.538 15.241 19.041 1.00 51.12 93 THR A C 1
ATOM 697 O O . THR A 1 93 ? -13.788 14.733 19.875 1.00 51.12 93 THR A O 1
ATOM 700 N N . GLU A 1 94 ? -14.858 14.570 17.930 1.00 63.47 94 GLU A N 1
ATOM 701 C CA . GLU A 1 94 ? -14.208 13.290 17.619 1.00 63.47 94 GLU A CA 1
ATOM 702 C C . GLU A 1 94 ? -12.738 13.549 17.261 1.00 63.47 94 GLU A C 1
ATOM 704 O O . GLU A 1 94 ? -12.401 13.942 16.152 1.00 63.47 94 GLU A O 1
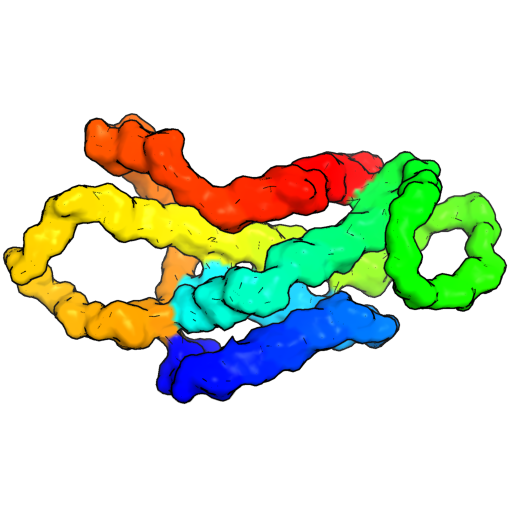ATOM 709 N N . VAL A 1 95 ? -11.842 13.365 18.229 1.00 80.50 95 VAL A N 1
ATOM 710 C CA . VAL A 1 95 ? -10.391 13.387 18.022 1.00 80.50 95 VAL A CA 1
ATOM 711 C C . VAL A 1 95 ? -9.887 11.952 18.076 1.00 80.50 95 VAL A C 1
ATOM 713 O O . VAL A 1 95 ? -10.264 11.188 18.965 1.00 80.50 95 VAL A O 1
ATOM 716 N N . LEU A 1 96 ? -8.994 11.583 17.153 1.00 84.75 96 LEU A N 1
ATOM 717 C CA . LEU A 1 96 ? -8.326 10.281 17.185 1.00 84.75 96 LEU A CA 1
ATOM 718 C C . LEU A 1 96 ? -7.585 10.084 18.512 1.00 84.75 96 LEU A C 1
ATOM 720 O O . LEU A 1 96 ? -6.777 10.928 18.924 1.00 84.75 96 LEU A O 1
ATOM 724 N N . SER A 1 97 ? -7.794 8.931 19.139 1.00 90.50 97 SER A N 1
ATOM 725 C CA . SER A 1 97 ? -7.000 8.498 20.285 1.00 90.50 97 SER A CA 1
ATOM 726 C C . SER A 1 97 ? -5.516 8.362 19.910 1.00 90.50 97 SER A C 1
ATOM 728 O O . SER A 1 97 ? -5.144 8.248 18.738 1.00 90.50 97 SER A O 1
ATOM 730 N N . ALA A 1 98 ? -4.629 8.350 20.909 1.00 92.31 98 ALA A N 1
ATOM 731 C CA . ALA A 1 98 ? -3.194 8.151 20.676 1.00 92.31 98 ALA A CA 1
ATOM 732 C C . ALA A 1 98 ? -2.894 6.827 19.945 1.00 92.31 98 ALA A C 1
ATOM 734 O O . ALA A 1 98 ? -2.013 6.773 19.088 1.00 92.31 98 ALA A O 1
ATOM 735 N N . SER A 1 99 ? -3.665 5.782 20.250 1.00 93.44 99 SER A N 1
ATOM 736 C CA . SER A 1 99 ? -3.576 4.477 19.600 1.00 93.44 99 SER A CA 1
ATOM 737 C C . SER A 1 99 ? -4.004 4.535 18.129 1.00 93.44 99 SER A C 1
ATOM 739 O O . SER A 1 99 ? -3.247 4.124 17.249 1.00 93.44 99 SER A O 1
ATOM 741 N N . GLU A 1 100 ? -5.156 5.148 17.831 1.00 92.94 100 GLU A N 1
ATOM 742 C CA . GLU A 1 100 ? -5.645 5.322 16.454 1.00 92.94 100 GLU A CA 1
ATOM 743 C C . GLU A 1 100 ? -4.659 6.145 15.601 1.00 92.94 100 GLU A C 1
ATOM 745 O O . GLU A 1 100 ? -4.416 5.812 14.440 1.00 92.94 100 GLU A O 1
ATOM 750 N N . LYS A 1 101 ? -3.998 7.157 16.189 1.00 93.62 101 LYS A N 1
ATOM 751 C CA . LYS A 1 101 ? -2.916 7.912 15.527 1.00 93.62 101 LYS A CA 1
ATOM 752 C C . LYS A 1 101 ? -1.713 7.028 15.180 1.00 93.62 101 LYS A C 1
ATOM 754 O O . LYS A 1 101 ? -1.188 7.136 14.073 1.00 93.62 101 LYS A O 1
ATOM 759 N N . GLN A 1 102 ? -1.275 6.155 16.091 1.00 95.88 102 GLN A N 1
ATOM 760 C CA . GLN A 1 102 ?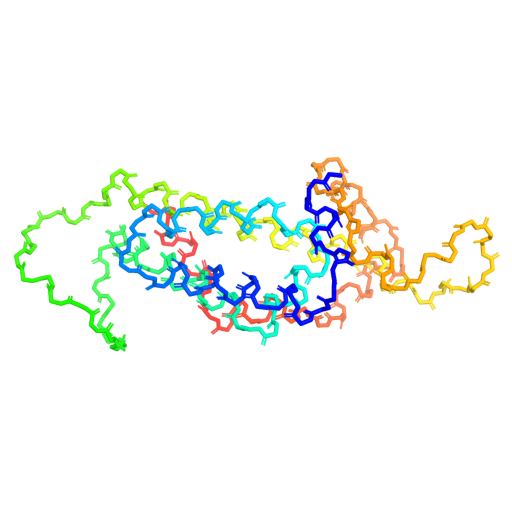 -0.170 5.222 15.823 1.00 95.88 102 GLN A CA 1
ATOM 761 C C . GLN A 1 102 ? -0.532 4.219 14.725 1.00 95.88 102 GLN A C 1
ATOM 763 O O . GLN A 1 102 ? 0.283 3.956 13.841 1.00 95.88 102 GLN A O 1
ATOM 768 N N . ILE A 1 103 ? -1.753 3.682 14.763 1.00 96.56 103 ILE A N 1
ATOM 769 C CA . ILE A 1 103 ? -2.253 2.759 13.742 1.00 96.56 103 ILE A CA 1
ATOM 770 C C . ILE A 1 103 ? -2.242 3.442 12.372 1.00 96.56 103 ILE A C 1
ATOM 772 O O . ILE A 1 103 ? -1.651 2.903 11.436 1.00 96.56 103 ILE A O 1
ATOM 776 N N . ALA A 1 104 ? -2.811 4.646 12.257 1.00 95.94 104 ALA A N 1
ATOM 777 C CA . ALA A 1 104 ? -2.813 5.408 11.009 1.00 95.94 104 ALA A CA 1
ATOM 778 C C . ALA A 1 104 ? -1.385 5.695 10.511 1.00 95.94 104 ALA A C 1
ATOM 780 O O . ALA A 1 104 ? -1.080 5.454 9.344 1.00 95.94 104 ALA A O 1
ATOM 781 N N . TYR A 1 105 ? -0.480 6.117 11.401 1.00 96.56 105 TYR A N 1
ATOM 782 C CA . TYR A 1 105 ? 0.922 6.371 11.061 1.00 96.56 105 TYR A CA 1
ATOM 783 C C . TYR A 1 105 ? 1.617 5.135 10.474 1.00 96.56 105 TYR A C 1
ATOM 785 O 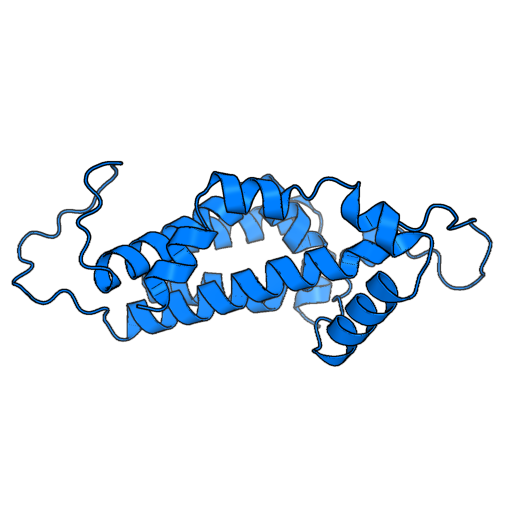O . TYR A 1 105 ? 2.182 5.201 9.380 1.00 96.56 105 TYR A O 1
ATOM 793 N N . HIS A 1 106 ? 1.557 3.991 11.162 1.00 98.12 106 HIS A N 1
ATOM 794 C CA . HIS A 1 106 ? 2.205 2.766 10.686 1.00 98.12 106 HIS A CA 1
ATOM 795 C C . HIS A 1 106 ? 1.552 2.219 9.416 1.00 98.12 106 HIS A C 1
ATOM 797 O O . HIS A 1 106 ? 2.248 1.682 8.556 1.00 98.12 106 HIS A O 1
ATOM 803 N N . THR A 1 107 ? 0.248 2.427 9.252 1.00 98.19 107 THR A N 1
ATOM 804 C CA . THR A 1 107 ? -0.481 2.067 8.033 1.00 98.19 107 THR A CA 1
ATOM 805 C C . THR A 1 107 ? -0.035 2.926 6.845 1.00 98.19 107 THR A C 1
ATOM 807 O O . THR A 1 107 ? 0.253 2.389 5.778 1.00 98.19 107 THR A O 1
ATOM 810 N N . CYS A 1 108 ? 0.144 4.239 7.026 1.00 97.94 108 CYS A N 1
ATOM 811 C CA . CYS A 1 108 ? 0.722 5.121 6.005 1.00 97.94 108 CYS A CA 1
ATOM 812 C C . CYS A 1 108 ? 2.173 4.748 5.664 1.00 97.94 108 CYS A C 1
ATOM 814 O O . CYS A 1 108 ? 2.561 4.773 4.494 1.00 97.94 108 CYS A O 1
ATOM 816 N N . VAL A 1 109 ? 2.982 4.370 6.662 1.00 97.94 109 VAL A N 1
ATOM 817 C CA . VAL A 1 109 ? 4.334 3.842 6.421 1.00 97.94 109 VAL A CA 1
ATOM 818 C C . VAL A 1 109 ? 4.258 2.580 5.567 1.00 97.94 109 VAL A C 1
ATOM 820 O O . VAL A 1 109 ? 4.950 2.514 4.554 1.00 97.94 109 VAL A O 1
ATOM 823 N N . ALA A 1 110 ? 3.397 1.621 5.911 1.00 98.56 110 ALA A N 1
ATOM 824 C CA . ALA A 1 110 ? 3.215 0.397 5.138 1.00 98.56 110 ALA A CA 1
ATOM 825 C C . ALA A 1 110 ? 2.783 0.687 3.694 1.00 98.56 110 ALA A C 1
ATOM 827 O O . ALA A 1 110 ? 3.410 0.188 2.763 1.00 98.56 110 ALA A O 1
ATOM 828 N N . LEU A 1 111 ? 1.802 1.571 3.492 1.00 98.31 111 LEU A N 1
ATOM 829 C CA . LEU A 1 111 ? 1.356 1.985 2.161 1.00 98.31 111 LEU A CA 1
ATOM 830 C C . LEU A 1 111 ? 2.492 2.612 1.335 1.00 98.31 111 LEU A C 1
ATOM 832 O O . LEU A 1 111 ? 2.643 2.317 0.150 1.00 98.31 111 LEU A O 1
ATOM 836 N N . ARG A 1 112 ? 3.344 3.436 1.957 1.00 97.69 112 ARG A N 1
ATOM 837 C CA . ARG A 1 112 ? 4.528 3.989 1.286 1.00 97.69 112 ARG A CA 1
ATOM 838 C C . ARG A 1 112 ? 5.497 2.884 0.862 1.00 97.69 112 ARG A C 1
ATOM 840 O O . ARG A 1 112 ? 5.971 2.907 -0.272 1.00 97.69 112 ARG A O 1
ATOM 847 N N . GLN A 1 113 ? 5.793 1.926 1.742 1.00 97.81 113 GLN A N 1
ATOM 848 C CA . GLN A 1 113 ? 6.713 0.831 1.411 1.00 97.81 113 GLN A CA 1
ATOM 849 C C . GLN A 1 113 ? 6.144 -0.087 0.326 1.00 97.81 113 GLN A C 1
ATOM 851 O O . GLN A 1 113 ? 6.898 -0.522 -0.542 1.00 97.81 113 GLN A O 1
ATOM 856 N N . TYR A 1 114 ? 4.830 -0.318 0.323 1.00 98.06 114 TYR A N 1
ATOM 857 C CA . TYR A 1 114 ? 4.124 -1.039 -0.735 1.00 98.06 114 TYR A CA 1
ATOM 858 C C . TYR A 1 114 ? 4.399 -0.410 -2.109 1.00 98.06 114 TYR A C 1
ATOM 860 O O . TYR A 1 114 ? 4.951 -1.066 -2.995 1.00 98.06 114 TYR A O 1
ATOM 868 N N . PHE A 1 115 ? 4.137 0.892 -2.267 1.00 97.50 115 PHE A N 1
ATOM 869 C CA . PHE A 1 115 ? 4.370 1.577 -3.543 1.00 97.50 115 PHE A CA 1
ATOM 870 C C . PHE A 1 115 ? 5.847 1.671 -3.935 1.00 97.50 115 PHE A C 1
ATOM 872 O O . PHE A 1 115 ? 6.168 1.457 -5.104 1.00 97.50 115 PHE A O 1
ATOM 879 N N . ARG A 1 116 ? 6.760 1.937 -2.987 1.00 95.94 116 ARG A N 1
ATOM 880 C CA . ARG A 1 116 ? 8.213 1.931 -3.266 1.00 95.94 116 ARG A CA 1
ATOM 881 C C . ARG A 1 116 ? 8.661 0.583 -3.816 1.00 95.94 116 ARG A C 1
ATOM 883 O O . ARG A 1 116 ? 9.396 0.524 -4.796 1.00 95.94 116 ARG A O 1
ATOM 890 N N . SER A 1 117 ? 8.175 -0.497 -3.216 1.00 95.19 117 SER A N 1
ATOM 891 C CA . SER A 1 117 ? 8.552 -1.848 -3.615 1.00 95.19 117 SER A CA 1
ATOM 892 C C . SER A 1 117 ? 7.999 -2.206 -4.994 1.00 95.19 117 SER A C 1
ATOM 894 O O . SER A 1 117 ? 8.729 -2.763 -5.807 1.00 95.19 117 SER A O 1
ATOM 896 N N . HIS A 1 118 ? 6.764 -1.808 -5.321 1.00 93.50 118 HIS A N 1
ATOM 897 C CA . HIS A 1 118 ? 6.245 -1.929 -6.689 1.00 93.50 118 HIS A CA 1
ATOM 898 C C . HIS A 1 118 ? 7.042 -1.108 -7.707 1.00 93.50 118 HIS A C 1
ATOM 900 O O . HIS A 1 118 ? 7.289 -1.591 -8.812 1.00 93.50 118 HIS A O 1
ATOM 906 N N . LEU A 1 119 ? 7.480 0.100 -7.344 1.00 91.75 119 LEU A N 1
ATOM 907 C CA . LEU A 1 119 ? 8.276 0.942 -8.233 1.00 91.75 119 LEU A CA 1
ATOM 908 C C . LEU A 1 119 ? 9.665 0.347 -8.511 1.00 91.75 119 LEU A C 1
ATOM 910 O O . LEU A 1 119 ? 10.152 0.412 -9.632 1.00 91.75 119 LEU A O 1
ATOM 914 N N . LEU A 1 120 ? 10.304 -0.299 -7.539 1.00 89.56 120 LEU A N 1
ATOM 915 C CA . LEU A 1 120 ? 11.611 -0.941 -7.757 1.00 89.56 120 LEU A CA 1
ATOM 916 C C . LEU A 1 120 ? 11.548 -2.135 -8.714 1.00 89.56 120 LEU A C 1
ATOM 918 O O . LEU A 1 120 ? 12.560 -2.553 -9.272 1.00 89.56 120 LEU A O 1
ATOM 922 N N . LEU A 1 121 ? 10.352 -2.667 -8.957 1.00 85.12 121 LEU A N 1
ATOM 923 C CA . LEU A 1 121 ? 10.137 -3.743 -9.916 1.00 85.12 121 LEU A CA 1
ATOM 924 C C . LEU A 1 121 ? 9.980 -3.226 -11.356 1.00 85.12 121 LEU A C 1
ATOM 926 O O . LEU A 1 121 ? 9.876 -4.040 -12.273 1.00 85.12 121 LEU A O 1
ATOM 930 N N . VAL A 1 122 ? 10.052 -1.904 -11.583 1.00 76.94 122 VAL A N 1
ATOM 931 C CA . VAL A 1 122 ? 10.120 -1.261 -12.915 1.00 76.94 122 VAL A CA 1
ATOM 932 C C . VAL A 1 122 ? 11.236 -1.834 -13.780 1.00 76.94 122 VAL A C 1
ATOM 934 O O . VAL A 1 122 ? 11.078 -1.929 -14.994 1.00 76.94 122 VAL A O 1
ATOM 937 N N . ASP A 1 123 ? 12.351 -2.264 -13.187 1.00 69.06 123 ASP A N 1
ATOM 938 C CA . ASP A 1 123 ? 13.470 -2.852 -13.932 1.00 69.06 123 ASP A CA 1
ATOM 939 C C . ASP A 1 123 ? 13.074 -4.107 -14.734 1.00 69.06 123 ASP A C 1
ATOM 941 O O . ASP A 1 123 ? 13.737 -4.458 -15.717 1.00 69.06 123 ASP A O 1
ATOM 945 N N . SER A 1 124 ? 11.970 -4.767 -14.364 1.00 69.06 124 SER A N 1
ATOM 946 C CA . SER A 1 124 ? 11.383 -5.868 -15.137 1.00 69.06 124 SER A CA 1
ATOM 947 C C . SER A 1 124 ? 10.832 -5.437 -16.505 1.00 69.06 124 SER A C 1
ATOM 949 O O . SER A 1 124 ? 10.706 -6.276 -17.393 1.00 69.06 124 SER A O 1
ATOM 951 N N . LEU A 1 125 ? 10.579 -4.140 -16.721 1.00 67.75 125 LEU A N 1
ATOM 952 C CA . LEU A 1 125 ? 10.069 -3.587 -17.981 1.00 67.75 125 LEU A CA 1
ATOM 953 C C . LEU A 1 125 ? 11.131 -3.515 -19.090 1.00 67.75 125 LEU A C 1
ATOM 955 O O . LEU A 1 125 ? 10.799 -3.174 -20.226 1.00 67.75 125 LEU A O 1
ATOM 959 N N . ARG A 1 126 ? 12.409 -3.808 -18.799 1.00 67.88 126 ARG A N 1
ATOM 960 C CA . ARG A 1 126 ? 13.484 -3.804 -1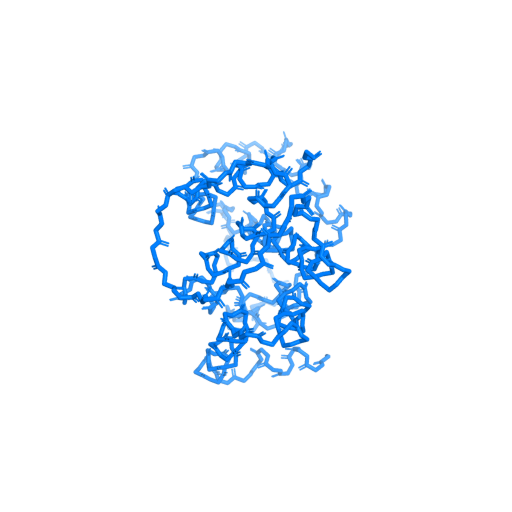9.805 1.00 67.88 126 ARG A CA 1
ATOM 961 C C . ARG A 1 126 ? 13.218 -4.882 -20.873 1.00 67.88 126 ARG A C 1
ATOM 963 O O . ARG A 1 126 ? 13.384 -6.065 -20.577 1.00 67.88 126 ARG A O 1
ATOM 970 N N . PRO A 1 127 ? 12.933 -4.511 -22.141 1.00 56.78 127 PRO A N 1
ATOM 971 C CA . PRO A 1 127 ? 12.519 -5.467 -23.176 1.00 56.78 127 PRO A CA 1
ATOM 972 C C . PRO A 1 127 ? 13.603 -6.467 -23.596 1.00 56.78 127 PRO A C 1
ATOM 974 O O . PRO A 1 127 ? 13.317 -7.420 -24.308 1.00 56.78 127 PRO A O 1
ATOM 977 N N . ASN A 1 128 ? 14.863 -6.225 -23.219 1.00 52.59 128 ASN A N 1
ATOM 978 C CA . ASN A 1 128 ? 16.016 -6.941 -23.754 1.00 52.59 128 ASN A CA 1
ATOM 979 C C . ASN A 1 128 ? 16.931 -7.470 -22.647 1.00 52.59 128 ASN A C 1
ATOM 981 O O . ASN A 1 128 ? 18.146 -7.272 -22.674 1.00 52.59 128 ASN A O 1
ATOM 985 N N . LYS A 1 129 ? 16.357 -8.160 -21.658 1.00 53.97 129 LYS A N 1
ATOM 986 C CA . LYS A 1 129 ? 17.146 -9.045 -20.798 1.00 53.97 129 LYS A CA 1
ATOM 987 C C . LYS A 1 129 ? 17.421 -10.334 -21.576 1.00 53.97 129 LYS A C 1
ATOM 989 O O . LYS A 1 129 ? 16.916 -11.401 -21.247 1.00 53.97 129 LYS A O 1
ATOM 994 N N . ASN A 1 130 ? 18.210 -10.213 -22.648 1.00 40.03 130 ASN A N 1
ATOM 995 C CA . ASN A 1 130 ? 18.834 -11.368 -23.271 1.00 40.03 130 ASN A CA 1
ATOM 996 C C . ASN A 1 130 ? 19.552 -12.137 -22.161 1.00 40.03 130 ASN A C 1
ATOM 998 O O . ASN A 1 130 ? 20.314 -11.568 -21.377 1.00 40.03 130 ASN A O 1
ATOM 1002 N N . HIS A 1 131 ? 19.258 -13.426 -22.090 1.00 48.41 131 HIS A N 1
ATOM 1003 C CA . HIS A 1 131 ? 19.713 -14.410 -21.115 1.00 48.41 131 HIS A CA 1
ATOM 1004 C C . HIS A 1 131 ? 21.235 -14.680 -21.233 1.00 48.41 131 HIS A C 1
ATOM 1006 O O . HIS A 1 131 ? 21.653 -15.819 -21.408 1.00 48.41 131 HIS A O 1
ATOM 1012 N N . ARG A 1 132 ? 22.076 -13.631 -21.279 1.00 43.03 132 ARG A N 1
ATOM 1013 C CA . ARG A 1 132 ? 23.499 -13.701 -21.673 1.00 43.03 132 ARG A CA 1
ATOM 1014 C C . ARG A 1 132 ? 24.444 -12.720 -20.961 1.00 43.03 132 ARG A C 1
ATOM 1016 O O . ARG A 1 132 ? 25.564 -12.529 -21.419 1.00 43.03 132 ARG A O 1
ATOM 1023 N N . SER A 1 133 ? 24.068 -12.159 -19.815 1.00 40.28 133 SER A N 1
ATOM 1024 C CA . SER A 1 133 ? 25.042 -11.525 -18.910 1.00 40.28 133 SER A CA 1
ATOM 1025 C C . SER A 1 133 ? 25.273 -12.452 -17.720 1.00 40.28 133 SER A C 1
ATOM 1027 O O . SER A 1 133 ? 24.438 -12.552 -16.821 1.00 40.28 133 SER A O 1
ATOM 1029 N N . GLY A 1 134 ? 26.377 -13.198 -17.763 1.00 42.41 134 GLY A N 1
ATOM 1030 C CA . GLY A 1 134 ? 26.772 -14.145 -16.728 1.00 42.41 134 GLY A CA 1
ATOM 1031 C C . GLY A 1 134 ? 27.010 -13.465 -15.382 1.00 42.41 134 GLY A C 1
ATOM 1032 O O . GLY A 1 134 ? 28.061 -12.882 -15.170 1.00 42.41 134 GLY A O 1
ATOM 1033 N N . ALA A 1 135 ? 26.026 -13.555 -14.487 1.00 36.84 135 ALA A N 1
ATOM 1034 C CA . ALA A 1 135 ? 26.185 -13.742 -13.044 1.00 36.84 135 ALA A CA 1
ATOM 1035 C C . ALA A 1 135 ? 24.796 -13.838 -12.392 1.00 36.84 135 ALA A C 1
ATOM 1037 O O . ALA A 1 135 ? 24.111 -12.841 -12.175 1.00 36.84 135 ALA A O 1
ATOM 1038 N N . ARG A 1 136 ? 24.448 -15.072 -12.003 1.00 39.25 136 ARG A N 1
ATOM 1039 C CA . ARG A 1 136 ? 23.295 -15.487 -11.186 1.00 39.25 136 ARG A CA 1
ATOM 1040 C C . ARG A 1 136 ? 21.941 -15.445 -11.904 1.00 39.25 136 ARG A C 1
ATOM 1042 O O . ARG A 1 136 ? 21.130 -14.546 -11.706 1.00 39.25 136 ARG A O 1
ATOM 1049 N N . ASN A 1 137 ? 21.655 -16.543 -12.608 1.00 36.97 137 ASN A N 1
ATOM 1050 C CA . ASN A 1 137 ? 20.308 -17.112 -12.690 1.00 36.97 137 ASN A CA 1
ATOM 1051 C C . ASN A 1 137 ? 19.810 -17.401 -11.263 1.00 36.97 137 ASN A C 1
ATOM 1053 O O . ASN A 1 137 ? 19.874 -18.519 -10.757 1.00 36.97 137 ASN A O 1
ATOM 1057 N N . ILE A 1 138 ? 19.384 -16.354 -10.564 1.00 43.50 138 ILE A N 1
ATOM 1058 C CA . ILE A 1 138 ? 18.512 -16.491 -9.413 1.00 43.50 138 ILE A CA 1
ATOM 1059 C C . ILE A 1 138 ? 17.192 -16.931 -10.041 1.00 43.50 138 ILE A C 1
ATOM 1061 O O . ILE A 1 138 ? 16.606 -16.161 -10.801 1.00 43.50 138 ILE A O 1
ATOM 1065 N N . SER A 1 139 ? 16.770 -18.181 -9.818 1.00 43.81 139 SER A N 1
ATOM 1066 C CA . SER A 1 139 ? 15.415 -18.601 -10.188 1.00 43.81 139 SER A CA 1
ATOM 1067 C C . SER A 1 139 ? 14.436 -17.524 -9.712 1.00 43.81 139 SER A C 1
ATOM 1069 O O . SER A 1 139 ? 14.652 -16.940 -8.650 1.00 43.81 139 SER A O 1
ATOM 1071 N N . SER A 1 140 ? 13.389 -17.211 -10.476 1.00 57.50 140 SER A N 1
ATOM 1072 C CA . SER A 1 140 ? 12.385 -16.209 -10.071 1.00 57.50 140 SER A CA 1
ATOM 1073 C C . SER A 1 140 ? 11.901 -16.434 -8.627 1.00 57.50 140 SER A C 1
ATOM 1075 O O . SER A 1 140 ? 11.769 -15.483 -7.863 1.00 57.50 140 SER A O 1
ATOM 1077 N N . ALA A 1 141 ? 11.799 -17.703 -8.213 1.00 51.03 141 ALA A N 1
ATOM 1078 C CA . ALA A 1 141 ? 11.550 -18.125 -6.836 1.00 51.03 141 ALA A CA 1
ATOM 1079 C C . ALA A 1 141 ? 12.644 -17.701 -5.831 1.00 51.03 141 ALA A C 1
ATOM 1081 O O . ALA A 1 141 ? 12.325 -17.220 -4.747 1.00 51.03 141 ALA A O 1
ATOM 1082 N N . ARG A 1 142 ? 13.941 -17.811 -6.171 1.00 54.53 142 ARG A N 1
ATOM 1083 C CA . ARG A 1 142 ? 15.036 -17.332 -5.306 1.00 54.53 142 ARG A CA 1
ATOM 1084 C C . ARG A 1 142 ? 15.130 -15.810 -5.194 1.00 54.53 142 ARG A C 1
ATOM 1086 O O . ARG A 1 142 ? 15.766 -15.308 -4.268 1.00 54.53 142 ARG A O 1
ATOM 1093 N N . ALA A 1 143 ? 14.569 -15.076 -6.151 1.00 70.06 143 ALA A N 1
ATOM 1094 C CA . ALA A 1 143 ? 14.535 -13.619 -6.103 1.00 70.06 143 ALA A CA 1
ATOM 1095 C C . ALA A 1 143 ? 13.418 -13.125 -5.174 1.00 70.06 143 ALA A C 1
ATOM 1097 O O . ALA A 1 143 ? 13.572 -12.075 -4.559 1.00 70.06 143 ALA A O 1
ATOM 1098 N N . ALA A 1 144 ? 12.340 -13.901 -5.022 1.00 78.62 144 ALA A N 1
ATOM 1099 C CA . ALA A 1 144 ? 11.147 -13.469 -4.304 1.00 78.62 144 ALA A CA 1
ATOM 1100 C C . ALA A 1 144 ? 11.344 -13.294 -2.787 1.00 78.62 144 ALA A C 1
ATOM 1102 O O . ALA A 1 144 ? 10.684 -12.452 -2.175 1.00 78.62 144 ALA A O 1
ATOM 1103 N N . TYR A 1 145 ? 12.265 -14.058 -2.188 1.00 84.56 145 TYR A N 1
ATOM 1104 C CA . TYR A 1 145 ? 12.569 -13.995 -0.754 1.00 84.56 145 TYR A CA 1
ATOM 1105 C C . TYR A 1 145 ? 13.721 -13.051 -0.395 1.00 84.56 145 TYR A C 1
ATOM 1107 O O . TYR A 1 145 ? 14.032 -12.895 0.786 1.00 84.56 145 TYR A O 1
ATOM 1115 N N . LYS A 1 146 ? 14.383 -12.438 -1.385 1.00 89.31 146 LYS A N 1
ATOM 1116 C CA . LYS A 1 146 ? 15.417 -11.430 -1.131 1.00 89.31 146 LYS A CA 1
ATOM 1117 C C . LYS A 1 146 ? 14.768 -10.064 -0.920 1.00 89.31 146 LYS A C 1
ATOM 1119 O O . LYS A 1 146 ? 13.864 -9.722 -1.682 1.00 89.31 146 LYS A O 1
ATOM 1124 N N . PRO A 1 147 ? 15.227 -9.279 0.067 1.00 92.81 147 PRO A N 1
ATOM 1125 C CA . PRO A 1 147 ? 14.689 -7.948 0.277 1.00 92.81 147 PRO A CA 1
ATOM 1126 C C . PRO A 1 147 ? 15.109 -7.030 -0.875 1.00 92.81 147 PRO A C 1
ATOM 1128 O O . PRO A 1 147 ? 16.265 -7.036 -1.306 1.00 92.81 147 PRO A O 1
ATOM 1131 N N . LEU A 1 148 ? 14.162 -6.235 -1.356 1.00 92.50 148 LEU A N 1
ATOM 1132 C CA . LEU A 1 148 ? 14.400 -5.089 -2.217 1.00 92.50 148 LEU A CA 1
ATOM 1133 C C . LEU A 1 148 ? 15.076 -3.981 -1.405 1.00 92.50 148 LEU A C 1
ATOM 1135 O O . LEU A 1 148 ? 14.737 -3.751 -0.242 1.00 92.50 148 LEU A O 1
ATOM 1139 N N . ASP A 1 149 ? 16.002 -3.268 -2.037 1.00 92.06 149 ASP A N 1
ATOM 1140 C CA . ASP A 1 149 ? 16.550 -2.045 -1.464 1.00 92.06 149 ASP A CA 1
ATOM 1141 C C . ASP A 1 149 ? 15.558 -0.899 -1.678 1.00 92.06 149 ASP A C 1
ATOM 1143 O O . ASP A 1 149 ? 15.476 -0.323 -2.758 1.00 92.06 149 ASP A O 1
ATOM 1147 N N . ILE A 1 150 ? 14.769 -0.604 -0.645 1.00 93.38 150 ILE A N 1
ATOM 1148 C CA . ILE A 1 150 ? 13.795 0.493 -0.636 1.00 93.38 150 ILE A CA 1
ATOM 1149 C C . ILE A 1 150 ? 14.362 1.782 -0.033 1.00 93.38 150 ILE A C 1
ATOM 1151 O O . ILE A 1 150 ? 13.584 2.630 0.405 1.00 93.38 150 ILE A O 1
ATOM 1155 N N . SER A 1 151 ? 15.687 1.939 0.031 1.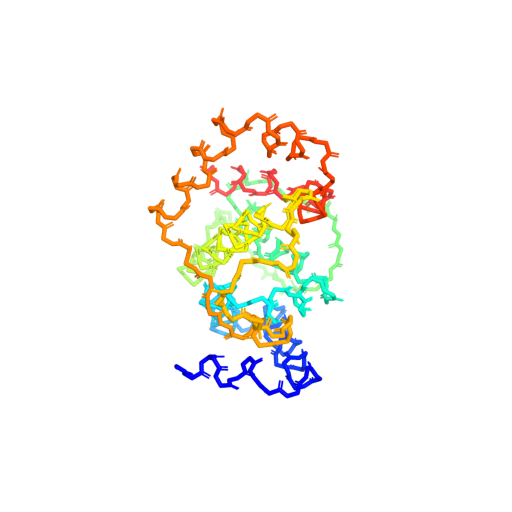00 93.38 151 SER A N 1
ATOM 1156 C CA . SER A 1 151 ? 16.352 3.168 0.483 1.00 93.38 151 SER A CA 1
ATOM 1157 C C . SER A 1 151 ? 15.980 4.383 -0.376 1.00 93.38 151 SER A C 1
ATOM 1159 O O . SER A 1 151 ? 15.382 4.253 -1.450 1.00 93.38 151 SER A O 1
ATOM 1161 N N . ASN A 1 152 ? 16.234 5.598 0.123 1.00 94.81 152 ASN A N 1
ATOM 1162 C CA . ASN A 1 152 ? 15.959 6.814 -0.657 1.00 94.81 152 ASN A CA 1
ATOM 1163 C C . ASN A 1 152 ? 16.893 6.886 -1.868 1.00 94.81 152 ASN A C 1
ATOM 1165 O O . ASN A 1 152 ? 16.446 7.212 -2.959 1.00 94.81 152 ASN A O 1
ATOM 1169 N N . GLU A 1 153 ? 18.128 6.432 -1.696 1.00 94.94 153 GLU A N 1
ATOM 1170 C CA . GLU A 1 153 ? 19.149 6.327 -2.728 1.00 94.94 153 GLU A CA 1
ATOM 1171 C C . GLU A 1 153 ? 18.699 5.399 -3.868 1.00 94.94 153 GLU A C 1
ATOM 1173 O O . GLU A 1 153 ? 18.827 5.744 -5.044 1.00 94.94 153 GLU A O 1
ATOM 1178 N N . ALA A 1 154 ? 18.105 4.246 -3.540 1.00 91.25 154 ALA A N 1
ATOM 1179 C CA . ALA A 1 154 ? 17.542 3.342 -4.540 1.00 91.25 154 ALA A CA 1
ATOM 1180 C C . ALA A 1 154 ? 16.343 3.957 -5.281 1.00 91.25 154 ALA A C 1
ATOM 1182 O O . ALA A 1 154 ? 16.206 3.781 -6.493 1.00 91.25 154 ALA A O 1
ATOM 1183 N N . MET A 1 155 ? 15.489 4.714 -4.583 1.00 93.88 155 MET A N 1
ATOM 1184 C CA . MET A 1 155 ? 14.372 5.422 -5.218 1.00 93.88 155 MET A CA 1
ATOM 1185 C C . MET A 1 155 ? 14.863 6.511 -6.174 1.00 93.88 155 MET A C 1
ATOM 1187 O O . MET A 1 155 ? 14.379 6.585 -7.303 1.00 93.88 155 MET A O 1
ATOM 1191 N N . ASP A 1 156 ? 15.854 7.302 -5.767 1.00 94.69 156 ASP A N 1
ATOM 1192 C CA . ASP A 1 156 ? 16.462 8.338 -6.604 1.00 94.69 156 ASP A CA 1
ATOM 1193 C C . ASP A 1 156 ? 17.111 7.732 -7.852 1.00 94.69 156 ASP A C 1
ATOM 1195 O O . ASP A 1 156 ? 16.938 8.245 -8.961 1.00 94.69 156 ASP A O 1
ATOM 1199 N N . ALA A 1 157 ? 17.780 6.584 -7.708 1.00 91.88 157 ALA A N 1
ATOM 1200 C CA . ALA A 1 157 ? 18.331 5.844 -8.838 1.00 91.88 157 ALA A CA 1
ATOM 1201 C C . ALA A 1 157 ? 17.242 5.402 -9.833 1.00 91.88 157 ALA A C 1
ATOM 1203 O O . ALA A 1 157 ? 17.432 5.537 -11.045 1.00 91.88 157 ALA A O 1
ATOM 1204 N N . ILE A 1 158 ? 16.085 4.929 -9.352 1.00 90.75 158 ILE A N 1
ATOM 1205 C CA . ILE A 1 158 ? 14.945 4.585 -10.216 1.00 90.75 158 ILE A CA 1
ATOM 1206 C C . ILE A 1 158 ? 14.353 5.827 -10.886 1.00 90.75 158 ILE A C 1
ATOM 1208 O O . ILE A 1 158 ? 14.065 5.787 -12.082 1.00 90.75 158 ILE A O 1
ATOM 1212 N N . PHE A 1 159 ? 14.199 6.946 -10.176 1.00 92.25 159 PHE A N 1
ATOM 1213 C CA . PHE A 1 159 ? 13.702 8.182 -10.786 1.00 92.25 159 PHE A CA 1
ATOM 1214 C C . PHE A 1 159 ? 14.638 8.692 -11.884 1.00 92.25 159 PHE A C 1
ATOM 1216 O O . PHE A 1 159 ? 14.178 9.039 -12.975 1.00 92.25 159 PHE A O 1
ATOM 1223 N N . LEU A 1 160 ? 15.950 8.664 -11.647 1.00 92.62 160 LEU A N 1
ATOM 1224 C CA . LEU A 1 160 ? 16.947 8.995 -12.663 1.00 92.62 160 LEU A CA 1
ATOM 1225 C C . LEU A 1 160 ? 16.873 8.037 -13.855 1.00 92.62 160 LEU A C 1
ATOM 1227 O O . LEU A 1 160 ? 16.935 8.487 -15.000 1.00 92.62 160 LEU A O 1
ATOM 1231 N N . LEU A 1 161 ? 16.689 6.738 -13.607 1.00 88.94 161 LEU A N 1
ATOM 1232 C CA . LEU A 1 161 ? 16.517 5.745 -14.663 1.00 88.94 161 LEU A CA 1
ATOM 1233 C C . LEU A 1 161 ? 15.285 6.053 -15.524 1.00 88.94 161 LEU A C 1
ATOM 1235 O O . LEU A 1 161 ? 15.392 6.085 -16.747 1.00 88.94 161 LEU A O 1
ATOM 1239 N N . LEU A 1 162 ? 14.141 6.336 -14.899 1.00 90.69 162 LEU A N 1
ATOM 1240 C CA . LEU A 1 162 ? 12.898 6.686 -15.589 1.00 90.69 162 LEU A CA 1
ATOM 1241 C C . LEU A 1 162 ? 13.033 7.956 -16.437 1.00 90.69 162 LEU A C 1
ATOM 1243 O O . LEU A 1 162 ? 12.487 8.019 -17.536 1.00 90.69 162 LEU A O 1
ATOM 1247 N N . GLN A 1 163 ? 13.770 8.953 -15.946 1.00 91.12 163 GLN A N 1
ATOM 1248 C CA . GLN A 1 163 ? 13.967 10.223 -16.647 1.00 91.12 163 GLN A CA 1
ATOM 1249 C C . GLN A 1 163 ? 14.986 10.137 -17.789 1.00 91.12 163 GLN A C 1
ATOM 1251 O O . GLN A 1 163 ? 14.850 10.840 -18.791 1.00 91.12 163 GLN A O 1
ATOM 1256 N N . ARG A 1 164 ? 16.046 9.334 -17.634 1.00 90.94 164 ARG A N 1
ATOM 1257 C CA . ARG A 1 164 ? 17.200 9.333 -18.551 1.00 90.94 164 ARG A CA 1
ATOM 1258 C C . ARG A 1 164 ? 17.175 8.189 -19.559 1.00 90.94 164 ARG A C 1
ATOM 1260 O O . ARG A 1 164 ? 17.716 8.343 -20.655 1.00 90.94 164 ARG A O 1
ATOM 1267 N N . ASP A 1 165 ? 16.560 7.057 -19.225 1.00 88.75 165 ASP A N 1
ATOM 1268 C CA . ASP A 1 165 ? 16.515 5.895 -20.107 1.00 88.75 165 ASP A CA 1
ATOM 1269 C C . ASP A 1 165 ? 15.426 6.054 -21.180 1.00 88.75 165 ASP A C 1
ATOM 1271 O O . ASP A 1 165 ? 14.222 6.047 -20.911 1.00 88.75 165 ASP A O 1
ATOM 1275 N N . ARG A 1 166 ? 15.866 6.145 -22.441 1.00 88.12 166 ARG A N 1
ATOM 1276 C CA . ARG A 1 166 ? 14.994 6.343 -23.612 1.00 88.12 166 ARG A CA 1
ATOM 1277 C C . ARG A 1 166 ? 14.025 5.186 -23.881 1.00 88.12 166 ARG A C 1
ATOM 1279 O O . ARG A 1 166 ? 13.116 5.350 -24.690 1.00 88.12 166 ARG A O 1
ATOM 1286 N N . LYS A 1 167 ? 14.216 4.016 -23.266 1.00 87.38 167 LYS A N 1
ATOM 1287 C CA . LYS A 1 167 ? 13.340 2.845 -23.418 1.00 87.38 167 LYS A CA 1
ATOM 1288 C C . LYS A 1 167 ? 12.433 2.668 -22.207 1.00 87.38 167 LYS A C 1
ATOM 1290 O O . LYS A 1 167 ? 11.237 2.446 -22.387 1.00 87.38 167 LYS A O 1
ATOM 1295 N N . ILE A 1 168 ? 12.985 2.774 -20.999 1.00 86.38 168 ILE A N 1
ATOM 1296 C CA . ILE A 1 168 ? 12.247 2.486 -19.762 1.00 86.38 168 ILE A CA 1
ATOM 1297 C C . ILE A 1 168 ? 11.241 3.591 -19.456 1.00 86.38 168 ILE A C 1
ATOM 1299 O O . ILE A 1 168 ? 10.096 3.261 -19.171 1.00 86.38 168 ILE A O 1
ATOM 1303 N N . GLY A 1 169 ? 11.604 4.871 -19.592 1.00 88.44 169 GLY A N 1
ATOM 1304 C CA . GLY A 1 169 ? 10.676 5.983 -19.344 1.00 88.44 169 GLY A CA 1
ATOM 1305 C C . GLY A 1 169 ? 9.380 5.874 -20.164 1.00 88.44 169 GLY A C 1
ATOM 1306 O O . GLY A 1 169 ? 8.293 5.816 -19.591 1.00 88.44 169 GLY A O 1
ATOM 1307 N N . PRO A 1 170 ? 9.451 5.734 -21.503 1.00 89.75 170 PRO A N 1
ATOM 1308 C CA . PRO A 1 170 ? 8.252 5.539 -22.316 1.00 89.75 170 PRO A CA 1
ATOM 1309 C C . PRO A 1 170 ? 7.506 4.225 -22.030 1.00 89.75 170 PRO A C 1
ATOM 1311 O O . PRO A 1 170 ? 6.285 4.181 -22.166 1.00 89.75 170 PRO A O 1
ATOM 1314 N N . ALA A 1 171 ? 8.206 3.146 -21.662 1.00 87.69 171 ALA A N 1
ATOM 1315 C CA . ALA A 1 171 ? 7.563 1.885 -21.287 1.00 87.69 171 ALA A CA 1
ATOM 1316 C C . ALA A 1 171 ? 6.793 2.006 -19.962 1.00 87.69 171 ALA A C 1
ATOM 1318 O O . ALA A 1 171 ? 5.670 1.520 -19.870 1.00 87.69 171 ALA A O 1
ATOM 1319 N N . PHE A 1 172 ? 7.358 2.710 -18.981 1.00 89.12 172 PHE A N 1
ATOM 1320 C CA . PHE A 1 172 ? 6.746 2.996 -17.685 1.00 89.12 172 PHE A CA 1
ATOM 1321 C C . PHE A 1 172 ? 5.410 3.736 -17.818 1.00 89.12 172 PHE A C 1
ATOM 1323 O O . PHE A 1 172 ? 4.457 3.413 -17.117 1.00 89.12 172 PHE A O 1
ATOM 1330 N N . VAL A 1 173 ? 5.321 4.693 -18.748 1.00 87.94 173 VAL A N 1
ATOM 1331 C CA . VAL A 1 173 ? 4.083 5.452 -19.002 1.00 87.94 173 VAL A CA 1
ATOM 1332 C C . VAL A 1 173 ? 3.012 4.597 -19.690 1.00 87.94 173 VAL A C 1
ATOM 1334 O O . VAL A 1 173 ? 1.824 4.823 -19.493 1.00 87.94 173 VAL A O 1
ATOM 1337 N N . ARG A 1 174 ? 3.414 3.621 -20.515 1.00 88.62 174 ARG A N 1
ATOM 1338 C CA . ARG A 1 174 ? 2.477 2.769 -21.268 1.00 88.62 174 ARG A CA 1
ATOM 1339 C C . ARG A 1 174 ? 2.024 1.526 -20.509 1.00 88.62 174 ARG A C 1
ATOM 1341 O O . ARG A 1 174 ? 1.017 0.932 -20.889 1.00 88.62 174 ARG A O 1
ATOM 1348 N N . VAL A 1 175 ? 2.780 1.081 -19.508 1.00 88.44 175 VAL A N 1
ATOM 1349 C CA . VAL A 1 175 ? 2.396 -0.092 -18.723 1.00 88.44 175 VAL A CA 1
ATOM 1350 C C . VAL A 1 175 ? 1.256 0.274 -17.778 1.00 88.44 175 VAL A C 1
ATOM 1352 O O . VAL A 1 175 ? 1.221 1.367 -17.217 1.00 88.44 175 VAL A O 1
ATOM 1355 N N . ARG A 1 176 ? 0.317 -0.655 -17.592 1.00 88.44 176 ARG A N 1
ATOM 1356 C CA . ARG A 1 176 ? -0.677 -0.520 -16.526 1.00 88.44 176 ARG A CA 1
ATOM 1357 C C . ARG A 1 176 ? -0.027 -0.754 -15.174 1.00 88.44 176 ARG A C 1
ATOM 1359 O O . ARG A 1 176 ? 0.875 -1.582 -15.049 1.00 88.44 176 ARG A O 1
ATOM 1366 N N . TRP A 1 177 ? -0.556 -0.079 -14.165 1.00 91.56 177 TRP A N 1
ATOM 1367 C CA . TRP A 1 177 ? -0.073 -0.147 -12.797 1.00 91.56 177 TRP A CA 1
ATOM 1368 C C . TRP A 1 177 ? -1.184 -0.692 -11.902 1.00 91.56 177 TRP A C 1
ATOM 1370 O O . TRP A 1 177 ? -1.828 0.100 -11.222 1.00 91.56 177 TRP A O 1
ATOM 1380 N N . PRO A 1 178 ? -1.409 -2.023 -11.839 1.00 92.62 178 PRO A N 1
ATOM 1381 C CA . PRO A 1 178 ? -2.520 -2.586 -11.068 1.00 92.62 178 PRO A CA 1
ATOM 1382 C C . PRO A 1 178 ? -2.609 -2.088 -9.612 1.00 92.62 178 PRO A C 1
ATOM 1384 O O . PRO A 1 178 ? -3.715 -1.768 -9.179 1.00 92.62 178 PRO A O 1
ATOM 1387 N N . PRO A 1 179 ? -1.492 -1.933 -8.865 1.00 94.50 179 PRO A N 1
ATOM 1388 C CA . PRO A 1 179 ? -1.517 -1.331 -7.528 1.00 94.50 179 PRO A CA 1
ATOM 1389 C C . PRO A 1 179 ? -2.055 0.104 -7.503 1.00 94.50 179 PRO A C 1
ATOM 1391 O O . PRO A 1 179 ? -2.809 0.473 -6.606 1.00 94.50 179 PRO A O 1
ATOM 1394 N N . VAL A 1 180 ? -1.671 0.922 -8.489 1.00 95.69 180 VAL A N 1
ATOM 1395 C CA . VAL A 1 180 ? -2.096 2.325 -8.608 1.00 95.69 180 VAL A CA 1
ATOM 1396 C C . VAL A 1 180 ? -3.547 2.393 -9.066 1.00 95.69 180 VAL A C 1
ATOM 1398 O O . VAL A 1 180 ? -4.336 3.104 -8.452 1.00 95.69 180 VAL A O 1
ATOM 1401 N N . ASP A 1 181 ? -3.919 1.606 -10.077 1.00 96.19 181 ASP A N 1
ATOM 1402 C CA . ASP A 1 181 ? -5.289 1.514 -10.584 1.00 96.19 181 ASP A CA 1
ATOM 1403 C C . ASP A 1 181 ? -6.253 1.132 -9.448 1.00 96.19 181 ASP A C 1
ATOM 1405 O O . ASP A 1 181 ? -7.261 1.805 -9.231 1.00 96.19 181 ASP A O 1
ATOM 1409 N N . LYS A 1 182 ? -5.897 0.112 -8.650 1.00 97.38 182 LYS A N 1
ATOM 1410 C CA . LYS A 1 182 ? -6.673 -0.331 -7.481 1.00 97.38 182 LYS A CA 1
ATOM 1411 C C . LYS A 1 182 ? -6.723 0.725 -6.376 1.00 97.38 182 LYS A C 1
ATOM 1413 O O . LYS A 1 182 ? -7.764 0.936 -5.761 1.00 97.38 182 LYS A O 1
ATOM 1418 N N . PHE A 1 183 ? -5.613 1.408 -6.107 1.00 98.19 183 PHE A N 1
ATOM 1419 C CA . PHE A 1 183 ? -5.574 2.491 -5.123 1.00 98.19 183 PHE A CA 1
ATOM 1420 C C . PHE A 1 183 ? -6.493 3.654 -5.509 1.00 98.19 183 PHE A C 1
ATOM 1422 O O . PHE A 1 183 ? -7.236 4.164 -4.666 1.00 98.19 183 PHE A O 1
ATOM 1429 N N . LEU A 1 184 ? -6.480 4.050 -6.783 1.00 97.69 184 LEU A N 1
ATOM 1430 C CA . LEU A 1 184 ? -7.348 5.097 -7.310 1.00 97.69 184 LEU A CA 1
ATOM 1431 C C . LEU A 1 184 ? -8.816 4.663 -7.301 1.00 97.69 184 LEU A C 1
ATOM 1433 O O . LEU A 1 184 ? -9.652 5.433 -6.834 1.00 97.69 184 LEU A O 1
ATOM 1437 N N . SER A 1 185 ? -9.128 3.427 -7.711 1.00 97.69 185 SER A N 1
ATOM 1438 C CA . SER A 1 185 ? -10.503 2.902 -7.685 1.00 97.69 185 SER A CA 1
ATOM 1439 C C . SER A 1 185 ? -11.084 2.804 -6.272 1.00 97.69 185 SER A C 1
ATOM 1441 O O . SER A 1 185 ? -12.297 2.799 -6.095 1.00 97.69 185 SER A O 1
ATOM 1443 N N . LEU A 1 186 ? -10.224 2.714 -5.254 1.00 97.25 186 LEU A N 1
ATOM 1444 C CA . LEU A 1 186 ? -10.601 2.705 -3.841 1.00 97.25 186 LEU A CA 1
ATOM 1445 C C . LEU A 1 186 ? -10.605 4.109 -3.211 1.00 97.25 186 LEU A C 1
ATOM 1447 O O . LEU A 1 186 ? -10.683 4.212 -1.988 1.00 97.25 186 LEU A O 1
ATOM 1451 N N . ASN A 1 187 ? -10.511 5.186 -3.998 1.00 97.12 187 ASN A N 1
ATOM 1452 C CA . ASN A 1 187 ? -10.414 6.566 -3.502 1.00 97.12 187 ASN A CA 1
ATOM 1453 C C . ASN A 1 187 ? -9.270 6.772 -2.494 1.00 97.12 187 ASN A C 1
ATOM 1455 O O . ASN A 1 187 ? -9.342 7.641 -1.626 1.00 97.12 187 ASN A O 1
ATOM 1459 N N . GLY A 1 188 ? -8.198 5.979 -2.594 1.00 97.06 188 GLY A N 1
ATOM 1460 C CA . GLY A 1 188 ? -7.098 6.039 -1.637 1.00 97.06 188 GLY A CA 1
ATOM 1461 C C . GLY A 1 188 ? -6.413 7.407 -1.618 1.00 97.06 188 GLY A C 1
ATOM 1462 O O . GLY A 1 188 ? -5.986 7.865 -0.564 1.00 97.06 188 GLY A O 1
ATOM 1463 N N . HIS A 1 189 ? -6.365 8.096 -2.762 1.00 95.62 189 HIS A N 1
ATOM 1464 C CA . HIS A 1 189 ? -5.838 9.457 -2.870 1.00 95.62 189 HIS A CA 1
ATOM 1465 C C . HIS A 1 189 ? -6.653 10.454 -2.033 1.00 95.62 189 HIS A C 1
ATOM 1467 O O . HIS A 1 189 ? -6.065 11.239 -1.295 1.00 95.62 189 HIS A O 1
ATOM 1473 N N . THR A 1 190 ? -7.985 10.376 -2.076 1.00 95.12 190 THR A N 1
ATOM 1474 C CA . THR A 1 190 ? -8.882 11.196 -1.250 1.00 95.12 190 THR A CA 1
ATOM 1475 C C . THR A 1 190 ? -8.696 10.889 0.231 1.00 95.12 190 THR A C 1
ATOM 1477 O O . THR A 1 190 ? -8.471 11.806 1.013 1.00 95.12 190 THR A O 1
ATOM 1480 N N . THR A 1 191 ? -8.661 9.605 0.606 1.00 94.69 191 THR A N 1
ATOM 1481 C CA . THR A 1 191 ? -8.414 9.192 1.998 1.00 94.69 191 THR A CA 1
ATOM 1482 C C . THR A 1 191 ? -7.088 9.740 2.536 1.00 94.69 191 THR A C 1
ATOM 1484 O O . THR A 1 191 ? -7.022 10.179 3.681 1.00 94.69 191 THR A O 1
ATOM 1487 N N . LEU A 1 192 ? -6.018 9.747 1.731 1.00 94.12 192 LEU A N 1
ATOM 1488 C CA . LEU A 1 192 ? -4.737 10.327 2.151 1.00 94.12 192 LEU A CA 1
ATOM 1489 C C . LEU A 1 192 ? -4.791 11.854 2.290 1.00 94.12 192 LEU A C 1
ATOM 1491 O O . LEU A 1 192 ? -4.157 12.386 3.196 1.00 94.12 192 LEU A O 1
ATOM 1495 N N . LEU A 1 193 ? -5.532 12.554 1.427 1.00 92.50 193 LEU A N 1
ATOM 1496 C CA . LEU A 1 193 ? -5.717 14.004 1.539 1.00 92.50 193 LEU A CA 1
ATOM 1497 C C . LEU A 1 193 ? -6.503 14.377 2.802 1.00 92.50 193 LEU A C 1
ATOM 1499 O O . LEU A 1 193 ? -6.106 15.296 3.512 1.00 92.50 193 LEU A O 1
ATOM 1503 N N . GLU A 1 194 ? -7.564 13.636 3.118 1.00 90.19 194 GLU A N 1
ATOM 1504 C CA . GLU A 1 194 ? -8.375 13.821 4.330 1.00 90.19 194 GLU A CA 1
ATOM 1505 C C . GLU A 1 194 ? -7.572 13.591 5.620 1.00 90.19 194 GLU A C 1
ATOM 1507 O O . GLU A 1 194 ? -7.810 14.250 6.627 1.00 90.19 194 GLU A O 1
ATOM 1512 N N . LEU A 1 195 ? -6.576 12.698 5.604 1.00 88.12 195 LEU A N 1
ATOM 1513 C CA . LEU A 1 195 ? -5.684 12.484 6.752 1.00 88.12 195 LEU A CA 1
ATOM 1514 C C . LEU A 1 195 ? -4.733 13.656 7.027 1.00 88.12 195 LEU A C 1
ATOM 1516 O O . LEU A 1 195 ? -4.215 13.762 8.142 1.00 88.12 195 LEU A O 1
ATOM 1520 N N . CYS A 1 196 ? -4.467 14.486 6.018 1.00 83.00 196 CYS A N 1
ATOM 1521 C CA . CYS A 1 196 ? -3.585 15.648 6.117 1.00 83.00 196 CYS A CA 1
ATOM 1522 C C . CYS A 1 196 ? -4.310 16.922 6.575 1.00 83.00 196 CYS A C 1
ATOM 1524 O O . CYS A 1 196 ? -3.633 17.919 6.826 1.00 83.00 196 CYS A O 1
ATOM 1526 N N . GLN A 1 197 ? -5.644 16.892 6.659 1.00 71.69 197 GLN A N 1
ATOM 1527 C CA . GLN A 1 197 ? -6.461 17.956 7.250 1.00 71.69 197 GLN A CA 1
ATOM 1528 C C . GLN A 1 197 ? -6.322 17.946 8.782 1.00 71.69 197 GLN A C 1
ATOM 1530 O O . GLN A 1 197 ? -6.251 19.053 9.352 1.00 71.69 197 GLN A O 1
#

Secondary structure (DSSP, 8-state):
-HHHHHHTS-HHHHHHHHHHHHHHHHSS-HHHHHHHHHHHHHHTTBHHHHHHHHHTTHHHHHHHHHHHHHHHHH-----------------S-----HHHHHHHHHHHHHHHHHHHHHHHGGGGG-TT--S-S-S----HHHHHTSBP--SHHHHHHHHHHHHH-TTHHHHHHHS--HHHHHHHHTTHHHHHHHHT-

Sequence (197 aa):
GIMERFCALPSDVVHQVVELALQLLECSQDQARKNAALFFGAAFVFRAVLDSFDTQDGLAKLLNLLRGAASVRSGVNSGSLGLSNLRNDRAPTEVLSASEKQIAYHTCVALRQYFRSHLLLVDSLRPNKNHRSGARNISSARAAYKPLDISNEAMDAIFLLLQRDRKIGPAFVRVRWPPVDKFLSLNGHTTLLELCQ

Foldseek 3Di:
DVLLVQLLPPLVSLLVVLVVLLVQCVDPDLVSVLVSLLCLLVNLLFQSSLVSCVVVVVLLSLLVLLLVLLCLQLVDPPPDDDDDDDPDDDDPRRDDDPSSVSSNVSSVSSVVSNVLNLLLCLVVLPPDPPVPDDDDPCPPSNRRSDGHDSDPVSVVVSVCCLVPPPRSVVSVVVDDDVSVVSCVVSVVVVSVVSNVD

pLDDT: mean 84.42, std 18.61, range [36.84, 98.56]

Organism: NCBI:txid210225